Protein AF-0000000084922323 (afdb_homodimer)

InterPro domains:
  IPR012674 Calycin [G3DSA:2.40.128.20] (1-142)
  IPR012674 Calycin [SSF50814] (3-141)
  IPR015231 Protein of unknown function DUF1934 [PF09148] (6-137)

Organism: Filifactor alocis (strain ATCC 35896 / CCUG 47790 / D40 B5) (NCBI:txid546269)

Radius of gyration: 19.51 Å; Cα contacts (8 Å, |Δi|>4): 807; chains: 2; bounding box: 44×57×41 Å

Structure (mmCIF, N/CA/C/O backbone):
data_AF-0000000084922323-model_v1
#
loop_
_entity.id
_entity.type
_entity.pdbx_description
1 polymer 'DUF1934 domain-containing protein'
#
loop_
_atom_site.group_PDB
_atom_site.id
_atom_site.type_symbol
_atom_site.label_atom_id
_atom_site.label_alt_id
_atom_site.label_comp_id
_atom_site.label_asym_id
_atom_site.label_entity_id
_atom_site.label_seq_id
_atom_site.pdbx_PDB_ins_code
_atom_site.Cartn_x
_atom_site.Cartn_y
_atom_site.Cartn_z
_atom_site.occupancy
_atom_site.B_iso_or_equiv
_atom_site.auth_seq_id
_atom_site.auth_comp_id
_atom_site.auth_asym_id
_atom_site.auth_atom_id
_atom_site.pdbx_PDB_model_num
ATOM 1 N N . MET A 1 1 ? -15.406 -21.266 -5.133 1 81.31 1 MET A N 1
ATOM 2 C CA . MET A 1 1 ? -14.852 -19.969 -4.73 1 81.31 1 MET A CA 1
ATOM 3 C C . MET A 1 1 ? -15.258 -19.625 -3.299 1 81.31 1 MET A C 1
ATOM 5 O O . MET A 1 1 ? -16.406 -19.844 -2.902 1 81.31 1 MET A O 1
ATOM 9 N N . GLN A 1 2 ? -14.18 -19.391 -2.482 1 90.88 2 GLN A N 1
ATOM 10 C CA . GLN A 1 2 ? -14.469 -19.078 -1.089 1 90.88 2 GLN A CA 1
ATOM 11 C C . GLN A 1 2 ? -13.898 -17.719 -0.704 1 90.88 2 GLN A C 1
ATOM 13 O O . GLN A 1 2 ? -12.906 -17.266 -1.279 1 90.88 2 GLN A O 1
ATOM 18 N N . ASP A 1 3 ? -14.656 -17.109 0.216 1 93.81 3 ASP A N 1
ATOM 19 C CA . ASP A 1 3 ? -14.156 -15.852 0.742 1 93.81 3 ASP A CA 1
ATOM 20 C C . ASP A 1 3 ? -12.859 -16.047 1.521 1 93.81 3 ASP A C 1
ATOM 22 O O . ASP A 1 3 ? -12.727 -17.016 2.275 1 93.81 3 ASP A O 1
ATOM 26 N N . ALA A 1 4 ? -11.977 -15.234 1.26 1 96.12 4 ALA A N 1
ATOM 27 C CA . ALA A 1 4 ? -10.68 -15.359 1.926 1 96.12 4 ALA A CA 1
ATOM 28 C C . ALA A 1 4 ? -10.148 -14 2.367 1 96.12 4 ALA A C 1
ATOM 30 O O . ALA A 1 4 ? -10.43 -12.984 1.729 1 96.12 4 ALA A O 1
ATOM 31 N N . LEU A 1 5 ? -9.43 -14.023 3.51 1 97.06 5 LEU A N 1
ATOM 32 C CA . LEU A 1 5 ? -8.609 -12.883 3.908 1 97.06 5 LEU A CA 1
ATOM 33 C C . LEU A 1 5 ? -7.203 -13 3.332 1 97.06 5 LEU A C 1
ATOM 35 O O . LEU A 1 5 ? -6.523 -14.008 3.543 1 97.06 5 LEU A O 1
ATOM 39 N N . ILE A 1 6 ? -6.855 -12.016 2.57 1 97.44 6 ILE A N 1
ATOM 40 C CA . ILE A 1 6 ? -5.578 -12.031 1.869 1 97.44 6 ILE A CA 1
ATOM 41 C C . ILE A 1 6 ? -4.648 -10.977 2.457 1 97.44 6 ILE A C 1
ATOM 43 O O . ILE A 1 6 ? -5.047 -9.82 2.631 1 97.44 6 ILE A O 1
ATOM 47 N N . LYS A 1 7 ? -3.451 -11.422 2.801 1 98 7 LYS A N 1
ATOM 48 C CA . LYS A 1 7 ? -2.406 -10.539 3.307 1 98 7 LYS A CA 1
ATOM 49 C C . LYS A 1 7 ? -1.149 -10.617 2.443 1 98 7 LYS A C 1
ATOM 51 O O . LYS A 1 7 ? -0.621 -11.711 2.215 1 98 7 LYS A O 1
ATOM 56 N N . ILE A 1 8 ? -0.685 -9.414 1.946 1 97.38 8 ILE A N 1
ATOM 57 C CA . ILE A 1 8 ? 0.558 -9.328 1.186 1 97.38 8 ILE A CA 1
ATOM 58 C C . ILE A 1 8 ? 1.497 -8.32 1.835 1 97.38 8 ILE A C 1
ATOM 60 O O . ILE A 1 8 ? 1.118 -7.164 2.059 1 97.38 8 ILE A O 1
ATOM 64 N N . LYS A 1 9 ? 2.67 -8.766 2.162 1 97.88 9 LYS A N 1
ATOM 65 C CA . LYS A 1 9 ? 3.717 -7.906 2.709 1 97.88 9 LYS A CA 1
ATOM 66 C C . LYS A 1 9 ? 4.977 -7.961 1.853 1 97.88 9 LYS A C 1
ATOM 68 O O . LYS A 1 9 ? 5.551 -9.031 1.652 1 97.88 9 LYS A O 1
ATOM 73 N N . THR A 1 10 ? 5.391 -6.809 1.34 1 97 10 THR A N 1
ATOM 74 C CA . THR A 1 10 ? 6.617 -6.742 0.551 1 97 10 THR A CA 1
ATOM 75 C C . THR A 1 10 ? 7.641 -5.828 1.219 1 97 10 THR A C 1
ATOM 77 O O . THR A 1 10 ? 7.309 -4.723 1.651 1 97 10 THR A O 1
ATOM 80 N N . THR A 1 11 ? 8.797 -6.332 1.415 1 97.31 11 THR A N 1
ATOM 81 C CA . THR A 1 11 ? 9.953 -5.566 1.878 1 97.31 11 THR A CA 1
ATOM 82 C C . THR A 1 11 ? 10.969 -5.383 0.753 1 97.31 11 THR A C 1
ATOM 84 O O . THR A 1 11 ? 11.391 -6.359 0.127 1 97.31 11 THR A O 1
ATOM 87 N N . GLN A 1 12 ? 11.305 -4.137 0.453 1 95.06 12 GLN A N 1
ATOM 88 C CA . GLN A 1 12 ? 12.219 -3.842 -0.642 1 95.06 12 GLN A CA 1
ATOM 89 C C . GLN A 1 12 ? 13.453 -3.102 -0.139 1 95.06 12 GLN A C 1
ATOM 91 O O . GLN A 1 12 ? 13.344 -2.121 0.599 1 95.06 12 GLN A O 1
ATOM 96 N N . PHE A 1 13 ? 14.5 -3.6 -0.52 1 93.44 13 PHE A N 1
ATOM 97 C CA . PHE A 1 13 ? 15.781 -2.959 -0.246 1 93.44 13 PHE A CA 1
ATOM 98 C C . PHE A 1 13 ? 16.344 -2.305 -1.505 1 93.44 13 PHE A C 1
ATOM 100 O O . PHE A 1 13 ? 16.562 -2.979 -2.514 1 93.44 13 PHE A O 1
ATOM 107 N N . LEU A 1 14 ? 16.438 -0.943 -1.378 1 87.12 14 LEU A N 1
ATOM 108 C CA . LEU A 1 14 ? 17.062 -0.209 -2.465 1 87.12 14 LEU A CA 1
ATOM 109 C C . LEU A 1 14 ? 18.516 0.12 -2.121 1 87.12 14 LEU A C 1
ATOM 111 O O . LEU A 1 14 ? 18.844 0.392 -0.962 1 87.12 14 LEU A O 1
ATOM 115 N N . SER A 1 15 ? 19.391 0.084 -3.074 1 79.56 15 SER A N 1
ATOM 116 C CA . SER A 1 15 ? 20.812 0.273 -2.842 1 79.56 15 SER A CA 1
ATOM 117 C C . SER A 1 15 ? 21.109 1.657 -2.27 1 79.56 15 SER A C 1
ATOM 119 O O . SER A 1 15 ? 22.078 1.837 -1.522 1 79.56 15 SER A O 1
ATOM 121 N N . ASN A 1 16 ? 20.312 2.607 -2.51 1 78.75 16 ASN A N 1
ATOM 122 C CA . ASN A 1 16 ? 20.578 3.984 -2.115 1 78.75 16 ASN A CA 1
ATOM 123 C C . ASN A 1 16 ? 19.844 4.363 -0.839 1 78.75 16 ASN A C 1
ATOM 125 O O . ASN A 1 16 ? 19.766 5.539 -0.478 1 78.75 16 ASN A O 1
ATOM 129 N N . GLN A 1 17 ? 19.297 3.396 -0.173 1 81.94 17 GLN A N 1
ATOM 130 C CA . GLN A 1 17 ? 18.531 3.709 1.024 1 81.94 17 GLN A CA 1
ATOM 131 C C . GLN A 1 17 ? 19.062 2.945 2.234 1 81.94 17 GLN A C 1
ATOM 133 O O . GLN A 1 17 ? 19.547 1.817 2.104 1 81.94 17 GLN A O 1
ATOM 138 N N . LYS A 1 18 ? 19.047 3.643 3.396 1 83.31 18 LYS A N 1
ATOM 139 C CA . LYS A 1 18 ? 19.547 3.07 4.641 1 83.31 18 LYS A CA 1
ATOM 140 C C . LYS A 1 18 ? 18.594 2.033 5.203 1 83.31 18 LYS A C 1
ATOM 142 O O . LYS A 1 18 ? 19.016 1.009 5.742 1 83.31 18 LYS A O 1
ATOM 147 N N . GLU A 1 19 ? 17.297 2.277 5.07 1 91.19 19 GLU A N 1
ATOM 148 C CA . GLU A 1 19 ? 16.25 1.409 5.594 1 91.19 19 GLU A CA 1
ATOM 149 C C . GLU A 1 19 ? 15.375 0.871 4.465 1 91.19 19 GLU A C 1
ATOM 151 O O . GLU A 1 19 ? 15.125 1.564 3.479 1 91.19 19 GLU A O 1
ATOM 156 N N . PRO A 1 20 ? 14.922 -0.365 4.668 1 93.44 20 PRO A N 1
ATOM 157 C CA . PRO A 1 20 ? 14.031 -0.894 3.639 1 93.44 20 PRO A CA 1
ATOM 158 C C . PRO A 1 20 ? 12.656 -0.217 3.641 1 93.44 20 PRO A C 1
ATOM 160 O O . PRO A 1 20 ? 12.25 0.348 4.656 1 93.44 20 PRO A O 1
ATOM 163 N N . GLU A 1 21 ? 12.094 -0.269 2.453 1 93.94 21 GLU A N 1
ATOM 164 C CA . GLU A 1 21 ? 10.68 0.092 2.361 1 93.94 21 GLU A CA 1
ATOM 165 C C . GLU A 1 21 ? 9.781 -1.127 2.566 1 93.94 21 GLU A C 1
ATOM 167 O O . GLU A 1 21 ? 10.094 -2.221 2.088 1 93.94 21 GLU A O 1
ATOM 172 N N . VAL A 1 22 ? 8.695 -0.889 3.303 1 96.25 22 VAL A N 1
ATOM 173 C CA . VAL A 1 22 ? 7.789 -1.997 3.574 1 96.25 22 VAL A CA 1
ATOM 174 C C . VAL A 1 22 ? 6.363 -1.596 3.207 1 96.25 22 VAL A C 1
ATOM 176 O O . VAL A 1 22 ? 5.918 -0.491 3.531 1 96.25 22 VAL A O 1
ATOM 179 N N . MET A 1 23 ? 5.719 -2.451 2.449 1 95.31 23 MET A N 1
ATOM 180 C CA . MET A 1 23 ? 4.297 -2.307 2.152 1 95.31 23 MET A CA 1
ATOM 181 C C . MET A 1 23 ? 3.521 -3.543 2.596 1 95.31 23 MET A C 1
ATOM 183 O O . MET A 1 23 ? 3.906 -4.668 2.281 1 95.31 23 MET A O 1
ATOM 187 N N . GLU A 1 24 ? 2.494 -3.33 3.363 1 96.38 24 GLU A N 1
ATOM 188 C CA . GLU A 1 24 ? 1.594 -4.414 3.752 1 96.38 24 GLU A CA 1
ATOM 189 C C . GLU A 1 24 ? 0.146 -4.074 3.41 1 96.38 24 GLU A C 1
ATOM 191 O O . GLU A 1 24 ? -0.305 -2.951 3.639 1 96.38 24 GLU A O 1
ATOM 196 N N . PHE A 1 25 ? -0.482 -5.039 2.842 1 95 25 PHE A N 1
ATOM 197 C CA . PHE A 1 25 ? -1.882 -4.879 2.469 1 95 25 PHE A CA 1
ATOM 198 C C . PHE A 1 25 ? -2.695 -6.102 2.881 1 95 25 PHE A C 1
ATOM 200 O O . PHE A 1 25 ? -2.309 -7.234 2.598 1 95 25 PHE A O 1
ATOM 207 N N . VAL A 1 26 ? -3.799 -5.871 3.641 1 96.38 26 VAL A N 1
ATOM 208 C CA . VAL A 1 26 ? -4.738 -6.914 4.035 1 96.38 26 VAL A CA 1
ATOM 209 C C . VAL A 1 26 ? -6.121 -6.613 3.457 1 96.38 26 VAL A C 1
ATOM 211 O O . VAL A 1 26 ? -6.672 -5.535 3.686 1 96.38 26 VAL A O 1
ATOM 214 N N . THR A 1 27 ? -6.715 -7.551 2.779 1 95.31 27 THR A N 1
ATOM 215 C CA . THR A 1 27 ? -8 -7.32 2.129 1 95.31 27 THR A CA 1
ATOM 216 C C . THR A 1 27 ? -8.797 -8.617 2.029 1 95.31 27 THR A C 1
ATOM 218 O O . THR A 1 27 ? -8.242 -9.711 2.205 1 95.31 27 THR A O 1
ATOM 221 N N . GLN A 1 28 ? -10.07 -8.398 1.77 1 94.81 28 GLN A N 1
ATOM 222 C CA . GLN A 1 28 ? -10.898 -9.555 1.469 1 94.81 28 GLN A CA 1
ATOM 223 C C . GLN A 1 28 ? -10.883 -9.875 -0.024 1 94.81 28 GLN A C 1
ATOM 225 O O . GLN A 1 28 ? -10.844 -8.969 -0.856 1 94.81 28 GLN A O 1
ATOM 230 N N . GLY A 1 29 ? -10.891 -11.133 -0.304 1 95.44 29 GLY A N 1
ATOM 231 C CA . GLY A 1 29 ? -10.953 -11.609 -1.675 1 95.44 29 GLY A CA 1
ATOM 232 C C . GLY A 1 29 ? -11.5 -13.023 -1.787 1 95.44 29 GLY A C 1
ATOM 233 O O . GLY A 1 29 ? -12.32 -13.445 -0.968 1 95.44 29 GLY A O 1
ATOM 234 N N . LYS A 1 30 ? -11.172 -13.562 -2.906 1 96.12 30 LYS A N 1
ATOM 235 C CA . LYS A 1 30 ? -11.648 -14.914 -3.182 1 96.12 30 LYS A CA 1
ATOM 236 C C . LYS A 1 30 ? -10.484 -15.875 -3.412 1 96.12 30 LYS A C 1
ATOM 238 O O . LYS A 1 30 ? -9.445 -15.477 -3.93 1 96.12 30 LYS A O 1
ATOM 243 N N . ALA A 1 31 ? -10.758 -17.047 -2.953 1 95.44 31 ALA A N 1
ATOM 244 C CA . ALA A 1 31 ? -9.844 -18.156 -3.232 1 95.44 31 ALA A CA 1
ATOM 245 C C . ALA A 1 31 ? -10.547 -19.266 -4.004 1 95.44 31 ALA A C 1
ATOM 247 O O . ALA A 1 31 ? -11.711 -19.578 -3.729 1 95.44 31 ALA A O 1
ATOM 248 N N . VAL A 1 32 ? -9.828 -19.797 -4.984 1 93.12 32 VAL A N 1
ATOM 249 C CA . VAL A 1 32 ? -10.344 -20.922 -5.758 1 93.12 32 VAL A CA 1
ATOM 250 C C . VAL A 1 32 ? -9.258 -21.984 -5.918 1 93.12 32 VAL A C 1
ATOM 252 O O . VAL A 1 32 ? -8.125 -21.672 -6.301 1 93.12 32 VAL A O 1
ATOM 255 N N . CYS A 1 33 ? -9.633 -23.125 -5.504 1 87.88 33 CYS A N 1
ATOM 256 C CA . CYS A 1 33 ? -8.742 -24.266 -5.723 1 87.88 33 CYS A CA 1
ATOM 257 C C . CYS A 1 33 ? -9.195 -25.078 -6.922 1 87.88 33 CYS A C 1
ATOM 259 O O . CYS A 1 33 ? -10.336 -25.547 -6.973 1 87.88 33 CYS A O 1
ATOM 261 N N . LYS A 1 34 ? -8.359 -25.047 -7.844 1 83.25 34 LYS A N 1
ATOM 262 C CA . LYS A 1 34 ? -8.578 -25.922 -8.984 1 83.25 34 LYS A CA 1
ATOM 263 C C . LYS A 1 34 ? -7.605 -27.109 -8.969 1 83.25 34 LYS A C 1
ATOM 265 O O . LYS A 1 34 ? -6.723 -27.172 -8.109 1 83.25 34 LYS A O 1
ATOM 270 N N . LYS A 1 35 ? -7.859 -28.188 -9.719 1 77.06 35 LYS A N 1
ATOM 271 C CA . LYS A 1 35 ? -7.094 -29.438 -9.695 1 77.06 35 LYS A CA 1
ATOM 272 C C . LYS A 1 35 ? -5.598 -29.156 -9.609 1 77.06 35 LYS A C 1
ATOM 274 O O . LYS A 1 35 ? -4.891 -29.766 -8.812 1 77.06 35 LYS A O 1
ATOM 279 N N . ASN A 1 36 ? -5.027 -28.234 -10.344 1 83 36 ASN A N 1
ATOM 280 C CA . ASN A 1 36 ? -3.576 -28.094 -10.352 1 83 36 ASN A CA 1
ATOM 281 C C . ASN A 1 36 ? -3.16 -26.656 -10.055 1 83 36 ASN A C 1
ATOM 283 O O . ASN A 1 36 ? -2.033 -26.25 -10.352 1 83 36 ASN A O 1
ATOM 287 N N . SER A 1 37 ? -4.086 -25.922 -9.445 1 90.88 37 SER A N 1
ATOM 288 C CA . SER A 1 37 ? -3.711 -24.531 -9.203 1 90.88 37 SER A CA 1
ATOM 289 C C . SER A 1 37 ? -4.605 -23.891 -8.148 1 90.88 37 SER A C 1
ATOM 291 O O . SER A 1 37 ? -5.703 -24.375 -7.879 1 90.88 37 SER A O 1
ATOM 293 N N . VAL A 1 38 ? -4.074 -23.031 -7.453 1 93.31 38 VAL A N 1
ATOM 294 C CA . VAL A 1 38 ? -4.824 -22.203 -6.516 1 93.31 38 VAL A CA 1
ATOM 295 C C . VAL A 1 38 ? -4.77 -20.734 -6.957 1 93.31 38 VAL A C 1
ATOM 297 O O . VAL A 1 38 ? -3.715 -20.234 -7.355 1 93.31 38 VAL A O 1
ATOM 300 N N . TYR A 1 39 ? -5.941 -20.094 -6.875 1 95.25 39 TYR A N 1
ATOM 301 C CA . TYR A 1 39 ? -6.047 -18.688 -7.266 1 95.25 39 TYR A CA 1
ATOM 302 C C . TYR A 1 39 ? -6.531 -17.828 -6.098 1 95.25 39 TYR A C 1
ATOM 304 O O . TYR A 1 39 ? -7.426 -18.234 -5.352 1 95.25 39 TYR A O 1
ATOM 312 N N . LEU A 1 40 ? -5.887 -16.734 -5.973 1 97.38 40 LEU A N 1
ATOM 313 C CA . LEU A 1 40 ? -6.414 -15.648 -5.145 1 97.38 40 LEU A CA 1
ATOM 314 C C . LEU A 1 40 ? -6.812 -14.453 -6.004 1 97.38 40 LEU A C 1
ATOM 316 O O . LEU A 1 40 ? -6.074 -14.055 -6.906 1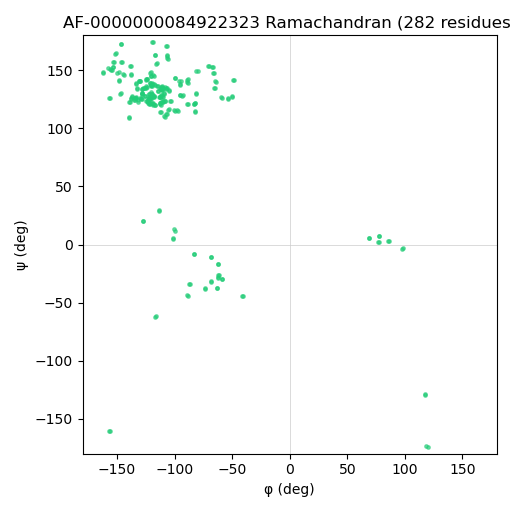 97.38 40 LEU A O 1
ATOM 320 N N . GLU A 1 41 ? -7.969 -13.945 -5.727 1 97.19 41 GLU A N 1
ATOM 321 C CA . GLU A 1 41 ? -8.469 -12.781 -6.453 1 97.19 41 GLU A CA 1
ATOM 322 C C . GLU A 1 41 ? -9.023 -11.734 -5.5 1 97.19 41 GLU A C 1
ATOM 324 O O . GLU A 1 41 ? -9.773 -12.062 -4.574 1 97.19 41 GLU A O 1
ATOM 329 N N . TYR A 1 42 ? -8.648 -10.531 -5.746 1 95.5 42 TYR A N 1
ATOM 330 C CA . TYR A 1 42 ? -9.203 -9.445 -4.945 1 95.5 42 TYR A CA 1
ATOM 331 C C . TYR A 1 42 ? -9.219 -8.141 -5.727 1 95.5 42 TYR A C 1
ATOM 333 O O . TYR A 1 42 ? -8.438 -7.961 -6.668 1 95.5 42 TYR A O 1
ATOM 341 N N . LYS A 1 43 ? -10.086 -7.27 -5.305 1 90.56 43 LYS A N 1
ATOM 342 C CA . LYS A 1 43 ? -10.164 -5.93 -5.883 1 90.56 43 LYS A CA 1
ATOM 343 C C . LYS A 1 43 ? -9.312 -4.938 -5.094 1 90.56 43 LYS A C 1
ATOM 345 O O . LYS A 1 43 ? -9.445 -4.832 -3.873 1 90.56 43 LYS A O 1
ATOM 350 N N . GLU A 1 44 ? -8.477 -4.246 -5.863 1 88.19 44 GLU A N 1
ATOM 351 C CA . GLU A 1 44 ? -7.688 -3.195 -5.227 1 88.19 44 GLU A CA 1
ATOM 352 C C . GLU A 1 44 ? -8.578 -2.043 -4.77 1 88.19 44 GLU A C 1
ATOM 354 O O . GLU A 1 44 ? -9.672 -1.845 -5.301 1 88.19 44 GLU A O 1
ATOM 359 N N . SER A 1 45 ? -8.117 -1.329 -3.717 1 81.81 45 SER A N 1
ATOM 360 C CA . SER A 1 45 ? -8.945 -0.275 -3.145 1 81.81 45 SER A CA 1
ATOM 361 C C . SER A 1 45 ? -8.266 1.084 -3.242 1 81.81 45 SER A C 1
ATOM 363 O O . SER A 1 45 ? -7.145 1.186 -3.75 1 81.81 45 SER A O 1
ATOM 365 N N . GLU A 1 46 ? -9.008 2.062 -2.865 1 75 46 GLU A N 1
ATOM 366 C CA . GLU A 1 46 ? -8.461 3.412 -2.793 1 75 46 GLU A CA 1
ATOM 367 C C . GLU A 1 46 ? -7.277 3.477 -1.83 1 75 46 GLU A C 1
ATOM 369 O O . GLU A 1 46 ? -6.336 4.242 -2.047 1 75 46 GLU A O 1
ATOM 374 N N . LEU A 1 47 ? -7.285 2.637 -0.849 1 76 47 LEU A N 1
ATOM 375 C CA . LEU A 1 47 ? -6.211 2.613 0.136 1 76 47 LEU A CA 1
ATOM 376 C C . LEU A 1 47 ? -4.883 2.252 -0.519 1 76 47 LEU A C 1
ATOM 378 O O . LEU A 1 47 ? -3.84 2.811 -0.169 1 76 47 LEU A O 1
ATOM 382 N N . SER A 1 48 ? -5.039 1.318 -1.493 1 70.94 48 SER A N 1
ATOM 383 C CA . SER A 1 48 ? -3.82 0.886 -2.172 1 70.94 48 SER A CA 1
ATOM 384 C C . SER A 1 48 ? -3.434 1.855 -3.283 1 70.94 48 SER A C 1
ATOM 386 O O . SER A 1 48 ? -2.322 1.79 -3.812 1 70.94 48 SER A O 1
ATOM 388 N N . GLY A 1 49 ? -4.316 2.836 -3.586 1 73.88 49 GLY A N 1
ATOM 389 C CA . GLY A 1 49 ? -4.09 3.75 -4.695 1 73.88 49 GLY A CA 1
ATOM 390 C C . GLY A 1 49 ? -4.367 3.125 -6.051 1 73.88 49 GLY A C 1
ATOM 391 O O . GLY A 1 49 ? -4.094 3.73 -7.086 1 73.88 49 GLY A O 1
ATOM 392 N N . LEU A 1 50 ? -4.828 1.854 -6.109 1 77.06 50 LEU A N 1
ATOM 393 C CA . LEU A 1 50 ? -5.016 1.103 -7.348 1 77.06 50 LEU A CA 1
ATOM 394 C C . LEU A 1 50 ? -6.492 0.826 -7.598 1 77.06 50 LEU A C 1
ATOM 396 O O . LEU A 1 50 ? -6.848 -0.227 -8.133 1 77.06 50 LEU A O 1
ATOM 400 N N . GLN A 1 51 ? -7.309 1.696 -7.105 1 78.25 51 GLN A N 1
ATOM 401 C CA . GLN A 1 51 ? -8.742 1.529 -7.309 1 78.25 51 GLN A CA 1
ATOM 402 C C . GLN A 1 51 ? -9.062 1.231 -8.773 1 78.25 51 GLN A C 1
ATOM 404 O O . GLN A 1 51 ? -8.469 1.823 -9.672 1 78.25 51 GLN A O 1
ATOM 409 N N . GLY A 1 52 ? -10.008 0.367 -8.969 1 82 52 GLY A N 1
ATOM 410 C CA . GLY A 1 52 ? -10.398 -0.009 -10.32 1 82 52 GLY A CA 1
ATOM 411 C C . GLY A 1 52 ? -9.555 -1.125 -10.898 1 82 52 GLY A C 1
ATOM 412 O O . GLY A 1 52 ? -9.711 -1.486 -12.07 1 82 52 GLY A O 1
ATOM 413 N N . THR A 1 53 ? -8.664 -1.643 -10.133 1 87.38 53 THR A N 1
ATOM 414 C CA . THR A 1 53 ? -7.762 -2.713 -10.555 1 87.38 53 THR A CA 1
ATOM 415 C C . THR A 1 53 ? -8.094 -4.016 -9.828 1 87.38 53 THR A C 1
ATOM 417 O O . THR A 1 53 ? -8.375 -4.008 -8.625 1 87.38 53 THR A O 1
ATOM 420 N N . THR A 1 54 ? -8.109 -5.113 -10.555 1 93.56 54 THR A N 1
ATOM 421 C CA . THR A 1 54 ? -8.242 -6.449 -9.977 1 93.56 54 THR A CA 1
ATOM 422 C C . THR A 1 54 ? -6.902 -7.176 -10 1 93.56 54 THR A C 1
ATOM 424 O O . THR A 1 54 ? -6.188 -7.148 -11 1 93.56 54 THR A O 1
ATOM 427 N N . THR A 1 55 ? -6.523 -7.781 -8.883 1 95.44 55 THR A N 1
ATOM 428 C CA . THR A 1 55 ? -5.281 -8.539 -8.789 1 95.44 55 THR A CA 1
ATOM 429 C C . THR A 1 55 ? -5.57 -10.031 -8.641 1 95.44 55 THR A C 1
ATOM 431 O O . THR A 1 55 ? -6.438 -10.43 -7.859 1 95.44 55 THR A O 1
ATOM 434 N N . ILE A 1 56 ? -4.852 -10.812 -9.445 1 96.94 56 ILE A N 1
ATOM 435 C CA . ILE A 1 56 ? -4.949 -12.266 -9.375 1 96.94 56 ILE A CA 1
ATOM 436 C C . ILE A 1 56 ? -3.574 -12.859 -9.086 1 96.94 56 ILE A C 1
ATOM 438 O O . ILE A 1 56 ? -2.588 -12.508 -9.742 1 96.94 56 ILE A O 1
ATOM 442 N N . LEU A 1 57 ? -3.551 -13.703 -8.102 1 97.75 57 LEU A N 1
ATOM 443 C CA . LEU A 1 57 ? -2.383 -14.531 -7.832 1 97.75 57 LEU A CA 1
ATOM 444 C C . LEU A 1 57 ? -2.672 -15.992 -8.148 1 97.75 57 LEU A C 1
ATOM 446 O O . LEU A 1 57 ? -3.633 -16.562 -7.629 1 97.75 57 LEU A O 1
ATOM 450 N N . LYS A 1 58 ? -1.84 -16.5 -9.016 1 96.81 58 LYS A N 1
ATOM 451 C CA . LYS A 1 58 ? -1.989 -17.891 -9.391 1 96.81 58 LYS A CA 1
ATOM 452 C C . LYS A 1 58 ? -0.806 -18.719 -8.898 1 96.81 58 LYS A C 1
ATOM 454 O O . LYS A 1 58 ? 0.346 -18.422 -9.219 1 96.81 58 LYS A O 1
ATOM 459 N N . PHE A 1 59 ? -1.102 -19.703 -8.086 1 96.38 59 PHE A N 1
ATOM 460 C CA . PHE A 1 59 ? -0.127 -20.688 -7.621 1 96.38 59 PHE A CA 1
ATOM 461 C C . PHE A 1 59 ? -0.211 -21.953 -8.453 1 96.38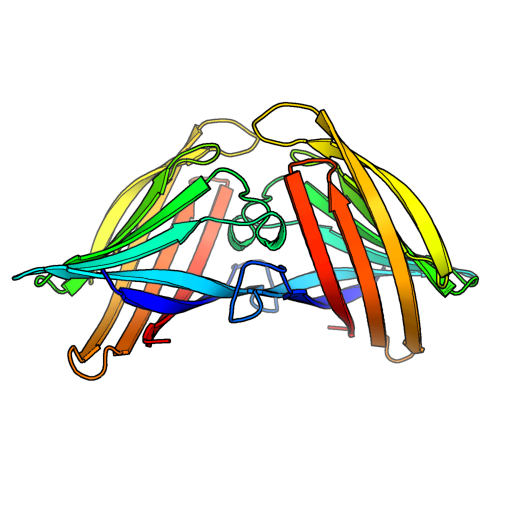 59 PHE A C 1
ATOM 463 O O . PHE A 1 59 ? -1.232 -22.656 -8.438 1 96.38 59 PHE A O 1
ATOM 470 N N . VAL A 1 60 ? 0.878 -22.219 -9.156 1 92.31 60 VAL A N 1
ATOM 471 C CA . VAL A 1 60 ? 0.839 -23.391 -10.031 1 92.31 60 VAL A CA 1
ATOM 472 C C . VAL A 1 60 ? 1.682 -24.516 -9.438 1 92.31 60 VAL A C 1
ATOM 474 O O . VAL A 1 60 ? 2.578 -24.266 -8.625 1 92.31 60 VAL A O 1
ATOM 477 N N . ASP A 1 61 ? 1.46 -25.672 -9.852 1 87.94 61 ASP A N 1
ATOM 478 C CA . ASP A 1 61 ? 2.062 -26.891 -9.305 1 87.94 61 ASP A CA 1
ATOM 479 C C . ASP A 1 61 ? 3.58 -26.875 -9.477 1 87.94 61 ASP A C 1
ATOM 481 O O . ASP A 1 61 ? 4.309 -27.453 -8.672 1 87.94 61 ASP A O 1
ATOM 485 N N . SER A 1 62 ? 4.051 -26.203 -10.492 1 86.56 62 SER A N 1
ATOM 486 C CA . SER A 1 62 ? 5.484 -26.156 -10.766 1 86.56 62 SER A CA 1
ATOM 487 C C . SER A 1 62 ? 6.223 -25.375 -9.688 1 86.56 62 SER A C 1
ATOM 489 O O . SER A 1 62 ? 7.453 -25.406 -9.609 1 86.56 62 SER A O 1
ATOM 491 N N . GLY A 1 63 ? 5.414 -24.719 -8.859 1 90.44 63 GLY A N 1
ATOM 492 C CA . GLY A 1 63 ? 6.027 -23.891 -7.828 1 90.44 63 GLY A CA 1
ATOM 493 C C . GLY A 1 63 ? 6.102 -22.422 -8.203 1 90.44 63 GLY A C 1
ATOM 494 O O . GLY A 1 63 ? 6.492 -21.578 -7.391 1 90.44 63 GLY A O 1
ATOM 495 N N . GLU A 1 64 ? 5.688 -22.141 -9.398 1 95.44 64 GLU A N 1
ATOM 496 C CA . GLU A 1 64 ? 5.676 -20.766 -9.867 1 95.44 64 GLU A CA 1
ATOM 497 C C . GLU A 1 64 ? 4.461 -20 -9.336 1 95.44 64 GLU A C 1
ATOM 499 O O . GLU A 1 64 ? 3.428 -20.609 -9.047 1 95.44 64 GLU A O 1
ATOM 504 N N . ILE A 1 65 ? 4.672 -18.719 -9.156 1 97.88 65 ILE A N 1
ATOM 505 C CA . ILE A 1 65 ? 3.562 -17.844 -8.828 1 97.88 65 ILE A CA 1
ATOM 506 C C . ILE A 1 65 ? 3.43 -16.766 -9.898 1 97.88 65 ILE A C 1
ATOM 508 O O . ILE A 1 65 ? 4.422 -16.141 -10.281 1 97.88 65 ILE A O 1
ATOM 512 N N . LYS A 1 66 ? 2.246 -16.609 -10.359 1 97.38 66 LYS A N 1
ATOM 513 C CA . LYS A 1 66 ? 1.938 -15.539 -11.297 1 97.38 66 LYS A CA 1
ATOM 514 C C . LYS A 1 66 ? 1.042 -14.484 -10.656 1 97.38 66 LYS A C 1
ATOM 516 O O . LYS A 1 66 ? 0.039 -14.82 -10.023 1 97.38 66 LYS A O 1
ATOM 521 N N . LEU A 1 67 ? 1.479 -13.289 -10.742 1 96.81 67 LEU A N 1
ATOM 522 C CA . LEU A 1 67 ? 0.691 -12.148 -10.289 1 96.81 67 LEU A CA 1
ATOM 523 C C . LEU A 1 67 ? 0.25 -11.289 -11.469 1 96.81 67 LEU A C 1
ATOM 525 O O . LEU A 1 67 ? 1.086 -10.789 -12.227 1 96.81 67 LEU A O 1
ATOM 529 N N . LYS A 1 68 ? -1.044 -11.133 -11.562 1 94.75 68 LYS A N 1
ATOM 530 C CA . LYS A 1 68 ? -1.598 -10.359 -12.672 1 94.75 68 LYS A CA 1
ATOM 531 C C . LYS A 1 68 ? -2.561 -9.289 -12.164 1 94.75 68 LYS A C 1
ATOM 533 O O . LYS A 1 68 ? -3.418 -9.562 -11.328 1 94.75 68 LYS A O 1
ATOM 538 N N . ARG A 1 69 ? -2.361 -8.117 -12.617 1 90.69 69 ARG A N 1
ATOM 539 C CA . ARG A 1 69 ? -3.287 -7.012 -12.383 1 90.69 69 ARG A CA 1
ATOM 540 C C . ARG A 1 69 ? -3.98 -6.594 -13.672 1 90.69 69 ARG A C 1
ATOM 542 O O . ARG A 1 69 ? -3.348 -6.531 -14.727 1 90.69 69 ARG A O 1
ATOM 549 N N . PHE A 1 70 ? -5.266 -6.387 -13.555 1 90.44 70 PHE A N 1
ATOM 550 C CA . PHE A 1 70 ? -5.996 -5.906 -14.727 1 90.44 70 PHE A CA 1
ATOM 551 C C . PHE A 1 70 ? -7 -4.832 -14.328 1 90.44 70 PHE A C 1
ATOM 553 O O . PHE A 1 70 ? -7.484 -4.812 -13.195 1 90.44 70 PHE A O 1
ATOM 560 N N . GLY A 1 71 ? -7.355 -3.895 -15.281 1 88.12 71 GLY A N 1
ATOM 561 C CA . GLY A 1 71 ? -8.18 -2.719 -15.047 1 88.12 71 GLY A CA 1
ATOM 562 C C . GLY A 1 71 ? -7.445 -1.416 -15.305 1 88.12 71 GLY A C 1
ATOM 563 O O . GLY A 1 71 ? -6.848 -1.233 -16.375 1 88.12 71 GLY A O 1
ATOM 564 N N . ASN A 1 72 ? -7.496 -0.464 -14.305 1 79.12 72 ASN A N 1
ATOM 565 C CA . ASN A 1 72 ? -6.855 0.836 -14.469 1 79.12 72 ASN A CA 1
ATOM 566 C C . ASN A 1 72 ? -5.332 0.71 -14.492 1 79.12 72 ASN A C 1
ATOM 568 O O . ASN A 1 72 ? -4.652 1.507 -15.141 1 79.12 72 ASN A O 1
ATOM 572 N N . GLN A 1 73 ? -4.859 -0.264 -13.742 1 80.56 73 GLN A N 1
ATOM 573 C CA . GLN A 1 73 ? -3.441 -0.609 -13.75 1 80.56 73 GLN A CA 1
ATOM 574 C C . GLN A 1 73 ? -3.232 -2.061 -14.172 1 80.56 73 GLN A C 1
ATOM 576 O O . GLN A 1 73 ? -3.82 -2.975 -13.594 1 80.56 73 GLN A O 1
ATOM 581 N N . THR A 1 74 ? -2.416 -2.182 -15.18 1 84.12 74 THR A N 1
ATOM 582 C CA . THR A 1 74 ? -2.156 -3.531 -15.672 1 84.12 74 THR A CA 1
ATOM 583 C C . THR A 1 74 ? -0.697 -3.916 -15.453 1 84.12 74 THR A C 1
ATOM 585 O O . THR A 1 74 ? 0.202 -3.09 -15.625 1 84.12 74 THR A O 1
ATOM 588 N N . SER A 1 75 ? -0.498 -5.07 -14.93 1 86.75 75 SER A N 1
ATOM 589 C CA . SER A 1 75 ? 0.848 -5.609 -14.773 1 86.75 75 SER A CA 1
ATOM 590 C C . SER A 1 75 ? 0.828 -7.133 -14.727 1 86.75 75 SER A C 1
ATOM 592 O O . SER A 1 75 ? -0.187 -7.738 -14.367 1 86.75 75 SER A O 1
ATOM 594 N N . ASP A 1 76 ? 1.949 -7.727 -15.211 1 92.75 76 ASP A N 1
ATOM 595 C CA . ASP A 1 76 ? 2.15 -9.172 -15.195 1 92.75 76 ASP A CA 1
ATOM 596 C C . ASP A 1 76 ? 3.523 -9.531 -14.633 1 92.75 76 ASP A C 1
ATOM 598 O O . ASP A 1 76 ? 4.547 -9.062 -15.133 1 92.75 76 ASP A O 1
ATOM 602 N N . MET A 1 77 ? 3.471 -10.352 -13.609 1 95.56 77 MET A N 1
ATOM 603 C CA . MET A 1 77 ? 4.727 -10.805 -13.008 1 95.56 77 MET A CA 1
ATOM 604 C C . MET A 1 77 ? 4.73 -12.312 -12.828 1 95.56 77 MET A C 1
ATOM 606 O O . MET A 1 77 ? 3.709 -12.906 -12.477 1 95.56 77 MET A O 1
ATOM 610 N N . VAL A 1 78 ? 5.895 -12.891 -13.086 1 97.62 78 VAL A N 1
ATOM 611 C CA . VAL A 1 78 ? 6.07 -14.32 -12.883 1 97.62 78 VAL A CA 1
ATOM 612 C C . VAL A 1 78 ? 7.27 -14.57 -11.969 1 97.62 78 VAL A C 1
ATOM 614 O O . VAL A 1 78 ? 8.359 -14.039 -12.211 1 97.62 78 VAL A O 1
ATOM 617 N N . PHE A 1 79 ? 7.031 -15.328 -10.953 1 98.38 79 PHE A N 1
ATOM 618 C CA . PHE A 1 79 ? 8.078 -15.711 -10.016 1 98.38 79 PHE A CA 1
ATOM 619 C C . PHE A 1 79 ? 8.375 -17.203 -10.109 1 98.38 79 PHE A C 1
ATOM 621 O O . PHE A 1 79 ? 7.512 -18.031 -9.812 1 98.38 79 PHE A O 1
ATOM 628 N N . ALA A 1 80 ? 9.5 -17.562 -10.531 1 97.81 80 ALA A N 1
ATOM 629 C CA . ALA A 1 80 ? 10 -18.922 -10.633 1 97.81 80 ALA A CA 1
ATOM 630 C C . ALA A 1 80 ? 11.453 -19.016 -10.18 1 97.81 80 ALA A C 1
ATOM 632 O O . ALA A 1 80 ? 12.312 -18.281 -10.672 1 97.81 80 ALA A O 1
ATOM 633 N N . LYS A 1 81 ? 11.711 -19.906 -9.234 1 97.75 81 LYS A N 1
ATOM 634 C CA . LYS A 1 81 ? 13.039 -20 -8.625 1 97.75 81 LYS A CA 1
ATOM 635 C C . LYS A 1 81 ? 14.117 -20.156 -9.695 1 97.75 81 LYS A C 1
ATOM 637 O O . LYS A 1 81 ? 14.055 -21.062 -10.523 1 97.75 81 LYS A O 1
ATOM 642 N N . GLY A 1 82 ? 15.062 -19.266 -9.625 1 97.56 82 GLY A N 1
ATOM 643 C CA . GLY A 1 82 ? 16.219 -19.328 -10.492 1 97.56 82 GLY A CA 1
ATOM 644 C C . GLY A 1 82 ? 15.945 -18.844 -11.898 1 97.56 82 GLY A C 1
ATOM 645 O O . GLY A 1 82 ? 16.812 -18.922 -12.773 1 97.56 82 GLY A O 1
ATOM 646 N N . LYS A 1 83 ? 14.797 -18.297 -12.148 1 97.38 83 LYS A N 1
ATOM 647 C CA . LYS A 1 83 ? 14.43 -17.875 -13.5 1 97.38 83 LYS A CA 1
ATOM 648 C C . LYS A 1 83 ? 14.25 -16.359 -13.562 1 97.38 83 LYS A C 1
ATOM 650 O O . LYS A 1 83 ? 13.977 -15.711 -12.555 1 97.38 83 LYS A O 1
ATOM 655 N N . ARG A 1 84 ? 14.43 -15.906 -14.789 1 97.31 84 ARG A N 1
ATOM 656 C CA . ARG A 1 84 ? 14.219 -14.492 -15.102 1 97.31 84 ARG A CA 1
ATOM 657 C C . ARG A 1 84 ? 12.945 -14.289 -15.906 1 97.31 84 ARG A C 1
ATOM 659 O O . ARG A 1 84 ? 12.641 -15.078 -16.812 1 97.31 84 ARG A O 1
ATOM 666 N N . PHE A 1 85 ? 12.219 -13.305 -15.469 1 97.12 85 PHE A N 1
ATOM 667 C CA . PHE A 1 85 ? 11.016 -12.906 -16.188 1 97.12 85 PHE A CA 1
ATOM 668 C C . PHE A 1 85 ? 11.086 -11.438 -16.594 1 97.12 85 PHE A C 1
ATOM 670 O O . PHE A 1 85 ? 11.391 -10.57 -15.781 1 97.12 85 PHE A O 1
ATOM 677 N N . LYS A 1 86 ? 10.883 -11.266 -17.906 1 95.38 86 LYS A N 1
ATOM 678 C CA . LYS A 1 86 ? 10.906 -9.906 -18.438 1 95.38 86 LYS A CA 1
ATOM 679 C C . LYS A 1 86 ? 9.5 -9.438 -18.797 1 95.38 86 LYS A C 1
ATOM 681 O O . LYS A 1 86 ? 8.711 -10.195 -19.375 1 95.38 86 LYS A O 1
ATOM 686 N N . THR A 1 87 ? 9.188 -8.211 -18.391 1 93.12 87 THR A N 1
ATOM 687 C CA . THR A 1 87 ? 7.883 -7.621 -18.672 1 93.12 87 THR A CA 1
ATOM 688 C C . THR A 1 87 ? 8 -6.113 -18.875 1 93.12 87 THR A C 1
ATOM 690 O O . THR A 1 87 ? 9.102 -5.566 -18.875 1 93.12 87 THR A O 1
ATOM 693 N N . LYS A 1 88 ? 6.859 -5.598 -19.281 1 88.88 88 LYS A N 1
ATOM 694 C CA . LYS A 1 88 ? 6.801 -4.148 -19.453 1 88.88 88 LYS A CA 1
ATOM 695 C C . LYS A 1 88 ? 6.223 -3.469 -18.203 1 88.88 88 LYS A C 1
ATOM 697 O O . LYS A 1 88 ? 5.336 -4.016 -17.547 1 88.88 88 LYS A O 1
ATOM 702 N N . TYR A 1 89 ? 6.867 -2.281 -17.891 1 83 89 TYR A N 1
ATOM 703 C CA . TYR A 1 89 ? 6.484 -1.52 -16.703 1 83 89 TYR A CA 1
ATOM 704 C C . TYR A 1 89 ? 6.227 -0.059 -17.062 1 83 89 TYR A C 1
ATOM 706 O O . TYR A 1 89 ? 7.074 0.598 -17.672 1 83 89 TYR A O 1
ATOM 714 N N . ARG A 1 90 ? 5.078 0.395 -16.703 1 77.25 90 ARG A N 1
ATOM 715 C CA . ARG A 1 90 ? 4.742 1.778 -17.016 1 77.25 90 ARG A CA 1
ATOM 716 C C . ARG A 1 90 ? 5.324 2.734 -15.984 1 77.25 90 ARG A C 1
ATOM 718 O O . ARG A 1 90 ? 5.051 2.605 -14.789 1 77.25 90 ARG A O 1
ATOM 725 N N . THR A 1 91 ? 6.195 3.533 -16.344 1 75.69 91 THR A N 1
ATOM 726 C CA . THR A 1 91 ? 6.766 4.57 -15.484 1 75.69 91 THR A CA 1
ATOM 727 C C . THR A 1 91 ? 6.258 5.949 -15.898 1 75.69 91 THR A C 1
ATOM 729 O O . THR A 1 91 ? 5.508 6.078 -16.875 1 75.69 91 THR A O 1
ATOM 732 N N . GLU A 1 92 ? 6.523 6.988 -15.125 1 70.81 92 GLU A N 1
ATOM 733 C CA . GLU A 1 92 ? 6.18 8.367 -15.469 1 70.81 92 GLU A CA 1
ATOM 734 C C . GLU A 1 92 ? 6.906 8.812 -16.734 1 70.81 92 GLU A C 1
ATOM 736 O O . GLU A 1 92 ? 6.516 9.805 -17.359 1 70.81 92 GLU A O 1
ATOM 741 N N . TYR A 1 93 ? 7.895 8.125 -17.094 1 77.62 93 TYR A N 1
ATOM 742 C CA . TYR A 1 93 ? 8.703 8.484 -18.25 1 77.62 93 TYR A CA 1
ATOM 743 C C . TYR A 1 93 ? 8.336 7.625 -19.453 1 77.62 93 TYR A C 1
ATOM 745 O O . TYR A 1 93 ? 8.938 7.762 -20.531 1 77.62 93 TYR A O 1
ATOM 753 N N . GLY A 1 94 ? 7.336 6.805 -19.375 1 81.25 94 GLY A N 1
ATOM 754 C CA . GLY A 1 94 ? 6.945 5.887 -20.438 1 81.25 94 GLY A CA 1
ATOM 755 C C . GLY A 1 94 ? 7.023 4.43 -20.031 1 81.25 94 GLY A C 1
ATOM 756 O O . GLY A 1 94 ? 7.188 4.121 -18.844 1 81.25 94 GLY A O 1
ATOM 757 N N . THR A 1 95 ? 6.812 3.564 -21 1 84.69 95 THR A N 1
ATOM 758 C CA . THR A 1 95 ? 6.871 2.127 -20.766 1 84.69 95 THR A CA 1
ATOM 759 C C . THR A 1 95 ? 8.312 1.63 -20.812 1 84.69 95 THR A C 1
ATOM 761 O O . THR A 1 95 ? 9.031 1.904 -21.781 1 84.69 95 THR A O 1
ATOM 764 N N . MET A 1 96 ? 8.742 1.024 -19.734 1 87.5 96 MET A N 1
ATOM 765 C CA . MET A 1 96 ? 10.109 0.519 -19.625 1 87.5 96 MET A CA 1
ATOM 766 C C . MET A 1 96 ? 10.117 -0.997 -19.453 1 87.5 96 MET A C 1
ATOM 768 O O . MET A 1 96 ? 9.086 -1.596 -19.125 1 87.5 96 MET A O 1
ATOM 772 N N . SER A 1 97 ? 11.344 -1.524 -19.719 1 91.31 97 SER A N 1
ATOM 773 C CA . SER A 1 97 ? 11.523 -2.951 -19.469 1 91.31 97 SER A CA 1
ATOM 774 C C . SER A 1 97 ? 11.805 -3.225 -18 1 91.31 97 SER A C 1
ATOM 776 O O . SER A 1 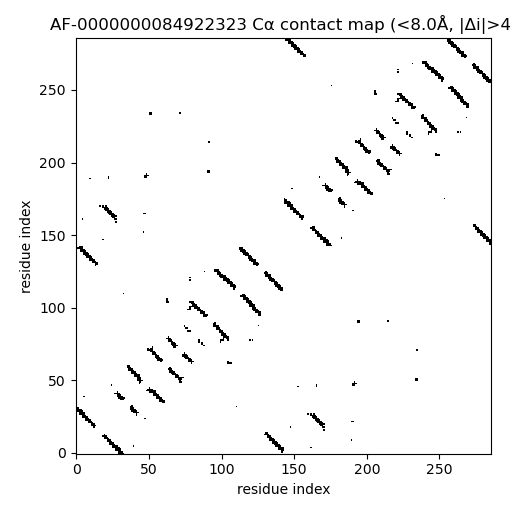97 ? 12.625 -2.541 -17.375 1 91.31 97 SER A O 1
ATOM 778 N N . MET A 1 98 ? 11.086 -4.129 -17.438 1 92.5 98 MET A N 1
ATOM 779 C CA . MET A 1 98 ? 11.305 -4.574 -16.062 1 92.5 98 MET A CA 1
ATOM 780 C C . MET A 1 98 ? 11.688 -6.051 -16.031 1 92.5 98 MET A C 1
ATOM 782 O O . MET A 1 98 ? 11.117 -6.863 -16.766 1 92.5 98 MET A O 1
ATOM 786 N N . GLU A 1 99 ? 12.664 -6.34 -15.203 1 95.75 99 GLU A N 1
ATOM 787 C CA . GLU A 1 99 ? 13.109 -7.719 -15.055 1 95.75 99 GLU A CA 1
ATOM 788 C C . GLU A 1 99 ? 12.969 -8.188 -13.609 1 95.75 99 GLU A C 1
ATOM 790 O O . GLU A 1 99 ? 13.273 -7.445 -12.672 1 95.75 99 GLU A O 1
ATOM 795 N N . ILE A 1 100 ? 12.516 -9.445 -13.508 1 96.81 100 ILE A N 1
ATOM 796 C CA . ILE A 1 100 ? 12.398 -10.094 -12.203 1 96.81 100 ILE A CA 1
ATOM 797 C C . ILE A 1 100 ? 13.289 -11.336 -12.164 1 96.81 100 ILE A C 1
ATOM 799 O O . ILE A 1 100 ? 13.188 -12.211 -13.031 1 96.81 100 ILE A O 1
ATOM 803 N N . LEU A 1 101 ? 14.203 -11.359 -11.258 1 98.12 101 LEU A N 1
ATOM 804 C CA . LEU A 1 101 ? 14.977 -12.57 -10.984 1 98.12 101 LEU A CA 1
ATOM 805 C C . LEU A 1 101 ? 14.586 -13.164 -9.633 1 98.12 101 LEU A C 1
ATOM 807 O O . LEU A 1 101 ? 14.906 -12.602 -8.586 1 98.12 101 LEU A O 1
ATOM 811 N N . THR A 1 102 ? 13.914 -14.328 -9.688 1 98.5 102 THR A N 1
ATOM 812 C CA . THR A 1 102 ? 13.484 -14.984 -8.461 1 98.5 102 THR A CA 1
ATOM 813 C C . THR A 1 102 ? 14.609 -15.82 -7.867 1 98.5 102 THR A C 1
ATOM 815 O O . THR A 1 102 ? 15.094 -16.766 -8.508 1 98.5 102 THR A O 1
ATOM 818 N N . LYS A 1 103 ? 14.945 -15.469 -6.668 1 98.56 103 LYS A N 1
ATOM 819 C CA . LYS A 1 103 ? 16.047 -16.172 -6.004 1 98.56 103 LYS A CA 1
ATOM 820 C C . LYS A 1 103 ? 15.523 -17.391 -5.242 1 98.56 103 LYS A C 1
ATOM 822 O O . LYS A 1 103 ? 16.172 -18.453 -5.246 1 98.56 103 LYS A O 1
ATOM 827 N N . ASP A 1 104 ? 14.477 -17.234 -4.578 1 98.5 104 ASP A N 1
ATOM 828 C CA . ASP A 1 104 ? 13.875 -18.297 -3.797 1 98.5 104 ASP A CA 1
ATOM 829 C C . ASP A 1 104 ? 12.359 -18.141 -3.715 1 98.5 104 ASP A C 1
ATOM 831 O O . ASP A 1 104 ? 11.844 -17.031 -3.746 1 98.5 104 ASP A O 1
ATOM 835 N N . ILE A 1 105 ? 11.727 -19.297 -3.646 1 98.19 105 ILE A N 1
ATOM 836 C CA . ILE A 1 105 ? 10.273 -19.312 -3.533 1 98.19 105 ILE A CA 1
ATOM 837 C C . ILE A 1 105 ? 9.844 -20.5 -2.686 1 98.19 105 ILE A C 1
ATOM 839 O O . ILE A 1 105 ? 10.344 -21.625 -2.865 1 98.19 105 ILE A O 1
ATOM 843 N N . SER A 1 106 ? 9.016 -20.266 -1.714 1 97.44 106 SER A N 1
ATOM 844 C CA . SER A 1 106 ? 8.391 -21.297 -0.904 1 97.44 106 SER A CA 1
ATOM 845 C C . SER A 1 106 ? 6.879 -21.125 -0.847 1 97.44 106 SER A C 1
ATOM 847 O O . SER A 1 106 ? 6.391 -20 -0.649 1 97.44 106 SER A O 1
ATOM 849 N N . VAL A 1 107 ? 6.172 -22.234 -1.039 1 95.94 107 VAL A N 1
ATOM 850 C CA . VAL A 1 107 ? 4.711 -22.203 -1.047 1 95.94 107 VAL A CA 1
ATOM 851 C C . VAL A 1 107 ? 4.16 -23.344 -0.197 1 95.94 107 VAL A C 1
ATOM 853 O O . VAL A 1 107 ? 4.543 -24.5 -0.375 1 95.94 107 VAL A O 1
ATOM 856 N N . ASP A 1 108 ? 3.352 -23 0.69 1 95.06 108 ASP A N 1
ATOM 857 C CA . ASP A 1 108 ? 2.594 -23.969 1.485 1 95.06 108 ASP A CA 1
ATOM 858 C C . ASP A 1 108 ? 1.091 -23.719 1.354 1 95.06 108 ASP A C 1
ATOM 860 O O . ASP A 1 108 ? 0.599 -22.641 1.693 1 95.06 108 ASP A O 1
ATOM 864 N N . ILE A 1 109 ? 0.381 -24.75 0.918 1 92.69 109 ILE A N 1
ATOM 865 C CA . ILE A 1 109 ? -1.06 -24.609 0.726 1 92.69 109 ILE A CA 1
ATOM 866 C C . ILE A 1 109 ? -1.782 -25.75 1.436 1 92.69 109 ILE A C 1
ATOM 868 O O . ILE A 1 109 ? -1.427 -26.922 1.265 1 92.69 109 ILE A O 1
ATOM 872 N N . LEU A 1 110 ? -2.695 -25.359 2.283 1 90.56 110 LEU A N 1
ATOM 873 C CA . LEU A 1 110 ? -3.65 -26.297 2.855 1 90.56 110 LEU A CA 1
ATOM 874 C C . LEU A 1 110 ? -5.051 -26.062 2.303 1 90.56 110 LEU A C 1
ATOM 876 O O . LEU A 1 110 ? -5.531 -24.922 2.293 1 90.56 110 LEU A O 1
ATOM 880 N N . GLU A 1 111 ? -5.676 -27.062 1.854 1 84.31 111 GLU A N 1
ATOM 881 C CA . GLU A 1 111 ? -6.988 -26.906 1.237 1 84.31 111 GLU A CA 1
ATOM 882 C C . GLU A 1 111 ? -8.102 -26.938 2.283 1 84.31 111 GLU A C 1
ATOM 884 O O . GLU A 1 111 ? -9.117 -26.25 2.139 1 84.31 111 GLU A O 1
ATOM 889 N N . ASN A 1 112 ? -7.941 -27.703 3.328 1 85.81 112 ASN A N 1
ATOM 890 C CA . ASN A 1 112 ? -8.969 -27.859 4.348 1 85.81 112 ASN A CA 1
ATOM 891 C C . ASN A 1 112 ? -8.367 -27.891 5.75 1 85.81 112 ASN A C 1
ATOM 893 O O . ASN A 1 112 ? -7.742 -28.891 6.129 1 85.81 112 ASN A O 1
ATOM 897 N N . PRO A 1 113 ? -8.633 -26.781 6.496 1 88.56 113 PRO A N 1
ATOM 898 C CA . PRO A 1 113 ? -9.18 -25.469 6.098 1 88.56 113 PRO A CA 1
ATOM 899 C C . PRO A 1 113 ? -8.242 -24.703 5.172 1 88.56 113 PRO A C 1
ATOM 901 O O . PRO A 1 113 ? -7.02 -24.859 5.246 1 88.56 113 PRO A O 1
ATOM 904 N N . PHE A 1 114 ? -8.734 -23.969 4.312 1 91.56 114 PHE A N 1
ATOM 905 C CA . PHE A 1 114 ? -7.934 -23.25 3.32 1 91.56 114 PHE A CA 1
ATOM 906 C C . PHE A 1 114 ? -6.938 -22.312 3.996 1 91.56 114 PHE A C 1
ATOM 908 O O . PHE A 1 114 ? -7.32 -21.5 4.836 1 91.56 114 PHE A O 1
ATOM 915 N N . ASP A 1 115 ? -5.742 -22.469 3.648 1 94.75 115 ASP A N 1
ATOM 916 C CA . ASP A 1 115 ? -4.641 -21.656 4.148 1 94.75 115 ASP A CA 1
ATOM 917 C C . ASP A 1 115 ? -3.467 -21.656 3.17 1 94.75 115 ASP A C 1
ATOM 919 O O . ASP A 1 115 ? -3.041 -22.703 2.705 1 94.75 115 ASP A O 1
ATOM 923 N N . VAL A 1 116 ? -3.082 -20.5 2.84 1 95.56 116 VAL A N 1
ATOM 924 C CA . VAL A 1 116 ? -1.953 -20.344 1.927 1 95.56 116 VAL A CA 1
ATOM 925 C C . VAL A 1 116 ? -0.886 -19.469 2.561 1 95.56 116 VAL A C 1
ATOM 927 O O . VAL A 1 116 ? -1.201 -18.422 3.154 1 95.56 116 VAL A O 1
ATOM 930 N N . ARG A 1 117 ? 0.399 -19.875 2.436 1 97.06 117 ARG A N 1
ATOM 931 C CA . ARG A 1 117 ? 1.552 -19.047 2.754 1 97.06 117 ARG A CA 1
ATOM 932 C C . ARG A 1 117 ? 2.639 -19.188 1.692 1 97.06 117 ARG A C 1
ATOM 934 O O . ARG A 1 117 ? 3.033 -20.297 1.343 1 97.06 117 ARG A O 1
ATOM 941 N N . ALA A 1 118 ? 3.055 -18.094 1.194 1 98 118 ALA A N 1
ATOM 942 C CA . ALA A 1 118 ? 4.148 -18.094 0.228 1 98 118 ALA A CA 1
ATOM 943 C C . ALA A 1 118 ? 5.176 -17.016 0.57 1 98 118 ALA A C 1
ATOM 945 O O . ALA A 1 118 ? 4.812 -15.914 0.988 1 98 118 ALA A O 1
ATOM 946 N N . VAL A 1 119 ? 6.426 -17.328 0.45 1 98.5 119 VAL A N 1
ATOM 947 C CA . VAL A 1 119 ? 7.531 -16.375 0.6 1 98.5 119 VAL A CA 1
ATOM 948 C C . VAL A 1 119 ? 8.352 -16.344 -0.685 1 98.5 119 VAL A C 1
ATOM 950 O O . VAL A 1 119 ? 8.828 -17.375 -1.159 1 98.5 119 VAL A O 1
ATOM 953 N N . ILE A 1 120 ? 8.469 -15.195 -1.279 1 98.56 120 ILE A N 1
ATOM 954 C CA . ILE A 1 120 ? 9.211 -15.008 -2.523 1 98.56 120 ILE A CA 1
ATOM 955 C C . ILE A 1 120 ? 10.352 -14.023 -2.301 1 98.56 120 ILE A C 1
ATOM 957 O O . ILE A 1 120 ? 10.133 -12.906 -1.819 1 98.56 120 ILE A O 1
ATOM 961 N N . GLN A 1 121 ? 11.539 -14.43 -2.545 1 98.62 121 GLN A N 1
ATOM 962 C CA . GLN A 1 121 ? 12.703 -13.555 -2.607 1 98.62 121 GLN A CA 1
ATOM 963 C C . GLN A 1 121 ? 13.133 -13.305 -4.051 1 98.62 121 GLN A C 1
ATOM 965 O O . GLN A 1 121 ? 13.398 -14.25 -4.797 1 98.62 121 GLN A O 1
ATOM 970 N N . TYR A 1 122 ? 13.195 -12.039 -4.469 1 98.19 122 TYR A N 1
ATOM 971 C CA . TYR A 1 122 ? 13.477 -11.758 -5.875 1 98.19 122 TYR A CA 1
ATOM 972 C C . TYR A 1 122 ? 14.133 -10.391 -6.035 1 98.19 122 TYR A C 1
ATOM 974 O O . TYR A 1 122 ? 13.922 -9.492 -5.211 1 98.19 122 TYR A O 1
ATOM 982 N N . ASP A 1 123 ? 14.891 -10.297 -7.094 1 96.81 123 ASP A N 1
ATOM 983 C CA . ASP A 1 123 ? 15.414 -9.008 -7.543 1 96.81 123 ASP A CA 1
ATOM 984 C C . ASP A 1 123 ? 14.516 -8.406 -8.625 1 96.81 123 ASP A C 1
ATOM 986 O O . ASP A 1 123 ? 14.008 -9.117 -9.484 1 96.81 123 ASP A O 1
ATOM 990 N N . ILE A 1 124 ? 14.328 -7.121 -8.469 1 93.62 124 ILE A N 1
ATOM 991 C CA . ILE A 1 124 ? 13.602 -6.395 -9.508 1 93.62 124 ILE A CA 1
ATOM 992 C C . ILE A 1 124 ? 14.492 -5.301 -10.086 1 93.62 124 ILE A C 1
ATOM 994 O O . ILE A 1 124 ? 15.25 -4.656 -9.359 1 93.62 124 ILE A O 1
ATOM 998 N N . SER A 1 125 ? 14.43 -5.211 -11.438 1 92.38 125 SER A N 1
ATOM 999 C CA . SER A 1 125 ? 15.25 -4.207 -12.102 1 92.38 125 SER A CA 1
ATOM 1000 C C . SER A 1 125 ? 14.484 -3.531 -13.234 1 92.38 125 SER A C 1
ATOM 1002 O O . SER A 1 125 ? 13.844 -4.203 -14.047 1 92.38 125 SER A O 1
ATOM 1004 N N . VAL A 1 126 ? 14.375 -2.225 -13.164 1 86 126 VAL A N 1
ATOM 1005 C CA . VAL A 1 126 ? 13.969 -1.393 -14.297 1 86 126 VAL A CA 1
ATOM 1006 C C . VAL A 1 126 ? 15.18 -0.627 -14.828 1 86 126 VAL A C 1
ATOM 1008 O O . VAL A 1 126 ? 15.734 0.228 -14.141 1 86 126 VAL A O 1
ATOM 1011 N N . LYS A 1 127 ? 15.57 -0.985 -16.016 1 80.81 127 LYS A N 1
ATOM 1012 C CA . LYS A 1 127 ? 16.828 -0.5 -16.578 1 80.81 127 LYS A CA 1
ATOM 1013 C C . LYS A 1 127 ? 16.938 1.017 -16.453 1 80.81 127 LYS A C 1
ATOM 1015 O O . LYS A 1 127 ? 16.016 1.744 -16.844 1 80.81 127 LYS A O 1
ATOM 1020 N N . ASP A 1 128 ? 18.016 1.466 -15.891 1 77.94 128 ASP A N 1
ATOM 1021 C CA . ASP A 1 128 ? 18.438 2.857 -15.75 1 77.94 128 ASP A CA 1
ATOM 1022 C C . ASP A 1 128 ? 17.531 3.609 -14.781 1 77.94 128 ASP A C 1
ATOM 1024 O O . ASP A 1 128 ? 17.625 4.832 -14.656 1 77.94 128 ASP A O 1
ATOM 1028 N N . PHE A 1 129 ? 16.609 2.84 -14.164 1 78.88 129 PHE A N 1
ATOM 1029 C CA . PHE A 1 129 ? 15.688 3.535 -13.281 1 78.88 129 PHE A CA 1
ATOM 1030 C C . PHE A 1 129 ? 15.859 3.07 -11.844 1 78.88 129 PHE A C 1
ATOM 1032 O O . PHE A 1 129 ? 16.219 3.859 -10.969 1 78.88 129 PHE A O 1
ATOM 1039 N N . PHE A 1 130 ? 15.648 1.886 -11.57 1 80.38 130 PHE A N 1
ATOM 1040 C CA . PHE A 1 130 ? 15.883 1.432 -10.203 1 80.38 130 PHE A CA 1
ATOM 1041 C C . PHE A 1 130 ? 16.109 -0.075 -10.164 1 80.38 130 PHE A C 1
ATOM 1043 O O . PHE A 1 130 ? 15.734 -0.788 -11.094 1 80.38 130 PHE A O 1
ATOM 1050 N N . GLU A 1 131 ? 16.906 -0.488 -9.125 1 88.69 131 GLU A N 1
ATOM 1051 C CA . GLU A 1 131 ? 17.109 -1.888 -8.758 1 88.69 131 GLU A CA 1
ATOM 1052 C C . GLU A 1 131 ? 16.828 -2.119 -7.281 1 88.69 131 GLU A C 1
ATOM 1054 O O . GLU A 1 131 ? 17.219 -1.316 -6.434 1 88.69 131 GLU A O 1
ATOM 1059 N N . GLY A 1 132 ? 16.094 -3.209 -7.055 1 91.94 132 GLY A N 1
ATOM 1060 C CA . GLY A 1 132 ? 15.781 -3.51 -5.668 1 91.94 132 GLY A CA 1
ATOM 1061 C C . GLY A 1 132 ? 15.742 -5 -5.375 1 91.94 132 GLY A C 1
ATOM 1062 O O . GLY A 1 132 ? 15.477 -5.805 -6.266 1 91.94 132 GLY A O 1
ATOM 1063 N N . ARG A 1 133 ? 16.156 -5.359 -4.152 1 95.94 133 ARG A N 1
ATOM 1064 C CA . ARG A 1 133 ? 15.977 -6.703 -3.613 1 95.94 133 ARG A CA 1
ATOM 1065 C C . ARG A 1 133 ? 14.711 -6.785 -2.77 1 95.94 133 ARG A C 1
ATOM 1067 O O . ARG A 1 133 ? 14.508 -5.969 -1.867 1 95.94 133 ARG A O 1
ATOM 1074 N N . ASN A 1 134 ? 13.859 -7.84 -3.109 1 97.19 134 ASN A N 1
ATOM 1075 C CA . ASN A 1 134 ? 12.547 -7.871 -2.48 1 97.19 134 ASN A CA 1
ATOM 1076 C C . ASN A 1 134 ? 12.297 -9.195 -1.768 1 97.19 134 ASN A C 1
ATOM 1078 O O . ASN A 1 134 ? 12.781 -10.242 -2.203 1 97.19 134 ASN A O 1
ATOM 1082 N N . GLU A 1 135 ? 11.656 -9.102 -0.671 1 98.38 135 GLU A N 1
ATOM 1083 C CA . GLU A 1 135 ? 10.961 -10.234 -0.07 1 98.38 135 GLU A CA 1
ATOM 1084 C C . GLU A 1 135 ? 9.461 -9.992 0.004 1 98.38 135 GLU A C 1
ATOM 1086 O O . GLU A 1 135 ? 9.016 -8.984 0.57 1 98.38 135 GLU A O 1
ATOM 1091 N N . MET A 1 136 ? 8.711 -10.844 -0.628 1 98.06 136 MET A N 1
ATOM 1092 C CA . MET A 1 136 ? 7.25 -10.758 -0.596 1 98.06 136 MET A CA 1
ATOM 1093 C C . MET A 1 136 ? 6.652 -11.945 0.147 1 98.06 136 MET A C 1
ATOM 1095 O O . MET A 1 136 ? 6.965 -13.102 -0.161 1 98.06 136 MET A O 1
ATOM 1099 N N . ILE A 1 137 ? 5.809 -11.711 1.139 1 98.69 137 ILE A N 1
ATOM 1100 C CA . ILE A 1 137 ? 5.094 -12.734 1.892 1 98.69 137 ILE A CA 1
ATOM 1101 C C . ILE A 1 137 ? 3.598 -12.641 1.595 1 98.69 137 ILE A C 1
ATOM 1103 O O . ILE A 1 137 ? 2.992 -11.578 1.756 1 98.69 137 ILE A O 1
ATOM 1107 N N . ILE A 1 138 ? 3.055 -13.719 1.108 1 98.31 138 ILE A N 1
ATOM 1108 C CA . ILE A 1 138 ? 1.632 -13.812 0.801 1 98.31 138 ILE A CA 1
ATOM 1109 C C . ILE A 1 138 ? 0.964 -14.797 1.756 1 98.31 138 ILE A C 1
ATOM 1111 O O . ILE A 1 138 ? 1.432 -15.93 1.918 1 98.31 138 ILE A O 1
ATOM 1115 N N . GLN A 1 139 ? -0.069 -14.359 2.3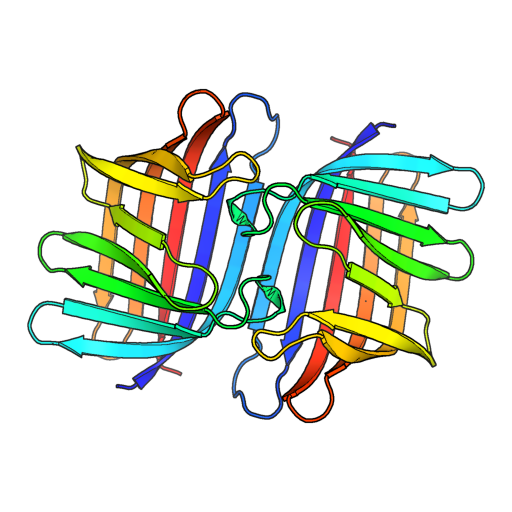95 1 98.5 139 GLN A N 1
ATOM 1116 C CA . GLN A 1 139 ? -0.88 -15.219 3.252 1 98.5 139 GLN A CA 1
ATOM 1117 C C . GLN A 1 139 ? -2.363 -15.086 2.922 1 98.5 139 GLN A C 1
ATOM 1119 O O . GLN A 1 139 ? -2.846 -13.984 2.656 1 98.5 139 GLN A O 1
ATOM 1124 N N . ALA A 1 140 ? -3.059 -16.188 2.947 1 97.75 140 ALA A N 1
ATOM 1125 C CA . ALA A 1 140 ? -4.508 -16.172 2.752 1 97.75 140 ALA A CA 1
ATOM 1126 C C . ALA A 1 140 ? -5.184 -17.281 3.543 1 97.75 140 ALA A C 1
ATOM 1128 O O . ALA A 1 140 ? -4.664 -18.391 3.631 1 97.75 140 ALA A O 1
ATOM 1129 N N . LYS A 1 141 ? -6.293 -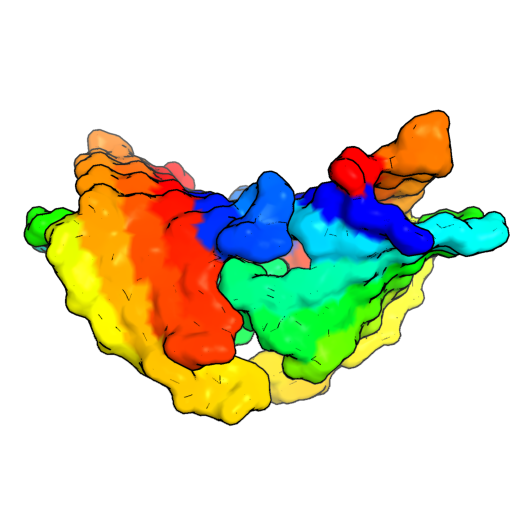17 4.094 1 96.38 141 LYS A N 1
ATOM 1130 C CA . LYS A 1 141 ? -7.07 -18 4.824 1 96.38 141 LYS A CA 1
ATOM 1131 C C . LYS A 1 141 ? -8.57 -17.75 4.652 1 96.38 141 LYS A C 1
ATOM 1133 O O . LYS A 1 141 ? -9 -16.641 4.352 1 96.38 141 LYS A O 1
ATOM 1138 N N . LYS A 1 142 ? -9.273 -18.812 4.855 1 93.12 142 LYS A N 1
ATOM 1139 C CA . LYS A 1 142 ? -10.727 -18.719 4.742 1 93.12 142 LYS A CA 1
ATOM 1140 C C . LYS A 1 142 ? -11.312 -17.812 5.816 1 93.12 142 LYS A C 1
ATOM 1142 O O . LYS A 1 142 ? -10.852 -17.812 6.957 1 93.12 142 LYS A O 1
ATOM 1147 N N . ILE A 1 143 ? -12.328 -17.016 5.375 1 88.19 143 ILE A N 1
ATOM 1148 C CA . ILE A 1 143 ? -13.094 -16.25 6.344 1 88.19 143 ILE A CA 1
ATOM 1149 C C . ILE A 1 143 ? -14.57 -16.609 6.242 1 88.19 143 ILE A C 1
ATOM 1151 O O . ILE A 1 143 ? -15.039 -17.047 5.191 1 88.19 143 ILE A O 1
ATOM 1155 N N . MET B 1 1 ? 16.141 20.109 7.59 1 81.12 1 MET B N 1
ATOM 1156 C CA . MET B 1 1 ? 15.531 18.891 7.078 1 81.12 1 MET B CA 1
ATOM 1157 C C . MET B 1 1 ? 16.344 17.672 7.5 1 81.12 1 MET B C 1
ATOM 1159 O O . MET B 1 1 ? 17.578 17.688 7.477 1 81.12 1 MET B O 1
ATOM 1163 N N . GLN B 1 2 ? 15.594 16.75 8.18 1 90.81 2 GLN B N 1
ATOM 1164 C CA . GLN B 1 2 ? 16.297 15.547 8.641 1 90.81 2 GLN B CA 1
ATOM 1165 C C . GLN B 1 2 ? 15.672 14.289 8.047 1 90.81 2 GLN B C 1
ATOM 1167 O O . GLN B 1 2 ? 14.484 14.266 7.723 1 90.81 2 GLN B O 1
ATOM 1172 N N . ASP B 1 3 ? 16.609 13.336 7.863 1 93.62 3 ASP B N 1
ATOM 1173 C CA . ASP B 1 3 ? 16.109 12.039 7.391 1 93.62 3 ASP B CA 1
ATOM 1174 C C . ASP B 1 3 ? 15.219 11.383 8.438 1 93.62 3 ASP B C 1
ATOM 1176 O O . ASP B 1 3 ? 15.508 11.422 9.633 1 93.62 3 ASP B O 1
ATOM 1180 N N . ALA B 1 4 ? 14.172 10.906 7.969 1 96.06 4 ALA B N 1
ATOM 1181 C CA . ALA B 1 4 ? 13.227 10.281 8.891 1 96.06 4 ALA B CA 1
ATOM 1182 C C . ALA B 1 4 ? 12.656 8.992 8.312 1 96.06 4 ALA B C 1
ATOM 1184 O O . ALA B 1 4 ? 12.531 8.859 7.09 1 96.06 4 ALA B O 1
ATOM 1185 N N . LEU B 1 5 ? 12.398 8.023 9.219 1 97 5 LEU B N 1
ATOM 1186 C CA . LEU B 1 5 ? 11.586 6.859 8.883 1 97 5 LEU B CA 1
ATOM 1187 C C . LEU B 1 5 ? 10.109 7.133 9.125 1 97 5 LEU B C 1
ATOM 1189 O O . LEU B 1 5 ? 9.719 7.508 10.234 1 97 5 LEU B O 1
ATOM 1193 N N . ILE B 1 6 ? 9.367 7.008 8.07 1 97.38 6 ILE B N 1
ATOM 1194 C CA . ILE B 1 6 ? 7.945 7.336 8.133 1 97.38 6 ILE B CA 1
ATOM 1195 C C . ILE B 1 6 ? 7.113 6.062 7.992 1 97.38 6 ILE B C 1
ATOM 1197 O O . ILE B 1 6 ? 7.355 5.254 7.094 1 97.38 6 ILE B O 1
ATOM 1201 N N . LYS B 1 7 ? 6.199 5.898 8.922 1 98 7 LYS B N 1
ATOM 1202 C CA . LYS B 1 7 ? 5.262 4.777 8.914 1 98 7 LYS B CA 1
ATOM 1203 C C . LYS B 1 7 ? 3.816 5.27 8.914 1 98 7 LYS B C 1
ATOM 1205 O O . LYS B 1 7 ? 3.426 6.059 9.773 1 98 7 LYS B O 1
ATOM 1210 N N . ILE B 1 8 ? 3.018 4.785 7.898 1 97.31 8 ILE B N 1
ATOM 1211 C CA . ILE B 1 8 ? 1.595 5.098 7.828 1 97.31 8 ILE B CA 1
ATOM 1212 C C . ILE B 1 8 ? 0.785 3.807 7.762 1 97.31 8 ILE B C 1
ATOM 1214 O O . ILE B 1 8 ? 1.027 2.957 6.902 1 97.31 8 ILE B O 1
ATOM 1218 N N . LYS B 1 9 ? -0.115 3.66 8.68 1 97.88 9 LYS B N 1
ATOM 1219 C CA . LYS B 1 9 ? -1.035 2.527 8.703 1 97.88 9 LYS B CA 1
ATOM 1220 C C . LYS B 1 9 ? -2.486 2.996 8.688 1 97.88 9 LYS B C 1
ATOM 1222 O O . LYS B 1 9 ? -2.914 3.74 9.578 1 97.88 9 LYS B O 1
ATOM 1227 N N . THR B 1 10 ? -3.227 2.566 7.684 1 97 10 THR B N 1
ATOM 1228 C CA . THR B 1 10 ? -4.641 2.912 7.602 1 97 10 THR B CA 1
ATOM 1229 C C . THR B 1 10 ? -5.508 1.657 7.648 1 97 10 THR B C 1
ATOM 1231 O O . THR B 1 10 ? -5.23 0.677 6.957 1 97 10 THR B O 1
ATOM 1234 N N . THR B 1 11 ? -6.441 1.642 8.531 1 97.25 11 THR B N 1
ATOM 1235 C CA . THR B 1 11 ? -7.473 0.615 8.625 1 97.25 11 THR B CA 1
ATOM 1236 C C . THR B 1 11 ? -8.828 1.172 8.195 1 97.25 11 THR B C 1
ATOM 1238 O O . THR B 1 11 ? -9.273 2.197 8.711 1 97.25 11 THR B O 1
ATOM 1241 N N . GLN B 1 12 ? -9.438 0.54 7.207 1 95 12 GLN B N 1
ATOM 1242 C CA . GLN B 1 12 ? -10.711 1.016 6.68 1 95 12 GLN B CA 1
ATOM 1243 C C . GLN B 1 12 ? -11.797 -0.041 6.84 1 95 12 GLN B C 1
ATOM 1245 O O . GLN B 1 12 ? -11.602 -1.204 6.488 1 95 12 GLN B O 1
ATOM 1250 N N . PHE B 1 13 ? -12.812 0.396 7.363 1 93.44 13 PHE B N 1
ATOM 1251 C CA . PHE B 1 13 ? -14.008 -0.434 7.48 1 93.44 13 PHE B CA 1
ATOM 1252 C C . PHE B 1 13 ? -15.062 -0.013 6.465 1 93.44 13 PHE B C 1
ATOM 1254 O O . PHE B 1 13 ? -15.492 1.14 6.453 1 93.44 13 PHE B O 1
ATOM 1261 N N . LEU B 1 14 ? -15.32 -1.015 5.562 1 87.06 14 LEU B N 1
ATOM 1262 C CA . LEU B 1 14 ? -16.406 -0.789 4.613 1 87.06 14 LEU B CA 1
ATOM 1263 C C . LEU B 1 14 ? -17.672 -1.5 5.059 1 87.06 14 LEU B C 1
ATOM 1265 O O . LEU B 1 14 ? -17.625 -2.592 5.629 1 87.06 14 LEU B O 1
ATOM 1269 N N . SER B 1 15 ? -18.812 -0.912 4.844 1 79.56 15 SER B N 1
ATOM 1270 C CA 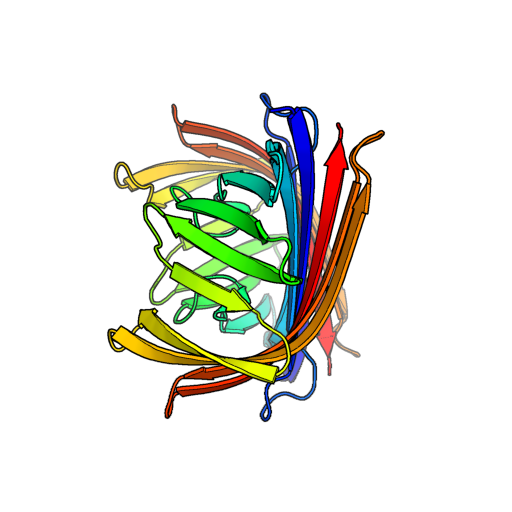. SER B 1 15 ? -20.078 -1.445 5.324 1 79.56 15 SER B CA 1
ATOM 1271 C C . SER B 1 15 ? -20.375 -2.812 4.719 1 79.56 15 SER B C 1
ATOM 1273 O O . SER B 1 15 ? -21.031 -3.648 5.344 1 79.56 15 SER B O 1
ATOM 1275 N N . ASN B 1 16 ? -19.875 -3.111 3.594 1 78.75 16 ASN B N 1
ATOM 1276 C CA . ASN B 1 16 ? -20.219 -4.34 2.885 1 78.75 16 ASN B CA 1
ATOM 1277 C C . ASN B 1 16 ? -19.141 -5.41 3.072 1 78.75 16 ASN B C 1
ATOM 1279 O O . ASN B 1 16 ? -19.141 -6.426 2.377 1 78.75 16 ASN B O 1
ATOM 1283 N N . GLN B 1 17 ? -18.266 -5.191 3.994 1 82.06 17 GLN B N 1
ATOM 1284 C CA . GLN B 1 17 ? -17.172 -6.152 4.18 1 82.06 17 GLN B CA 1
ATOM 1285 C C . GLN B 1 17 ? -17.125 -6.652 5.621 1 82.06 17 GLN B C 1
ATOM 1287 O O . GLN B 1 17 ? -17.422 -5.902 6.555 1 82.06 17 GLN B O 1
ATOM 1292 N N . LYS B 1 18 ? -16.828 -7.957 5.758 1 83.5 18 LYS B N 1
ATOM 1293 C CA . LYS B 1 18 ? -16.766 -8.602 7.066 1 83.5 18 LYS B CA 1
ATOM 1294 C C . LYS B 1 18 ? -15.516 -8.188 7.832 1 83.5 18 LYS B C 1
ATOM 1296 O O . LYS B 1 18 ? -15.562 -7.984 9.047 1 83.5 18 LYS B O 1
ATOM 1301 N N . GLU B 1 19 ? -14.406 -8.047 7.133 1 91.31 19 GLU B N 1
ATOM 1302 C CA . GLU B 1 19 ? -13.117 -7.695 7.715 1 91.31 19 GLU B CA 1
ATOM 1303 C C . GLU B 1 19 ? -12.609 -6.363 7.172 1 91.31 19 GLU B C 1
ATOM 1305 O O . GLU B 1 19 ? -12.828 -6.039 6.004 1 91.31 19 GLU B O 1
ATOM 1310 N N . PRO B 1 20 ? -11.938 -5.629 8.047 1 93.5 20 PRO B N 1
ATOM 1311 C CA . PRO B 1 20 ? -11.383 -4.371 7.543 1 93.5 20 PRO B CA 1
ATOM 1312 C C . PRO B 1 20 ? -10.227 -4.582 6.57 1 93.5 20 PRO B C 1
ATOM 1314 O O . PRO B 1 20 ? -9.578 -5.633 6.594 1 93.5 20 PRO B O 1
ATOM 1317 N N . GLU B 1 21 ? -10.109 -3.586 5.73 1 93.94 21 GLU B N 1
ATOM 1318 C CA . GLU B 1 21 ? -8.898 -3.516 4.922 1 93.94 21 GLU B CA 1
ATOM 1319 C C . GLU B 1 21 ? -7.797 -2.74 5.645 1 93.94 21 GLU B C 1
ATOM 1321 O O . GLU B 1 21 ? -8.07 -1.729 6.297 1 93.94 21 GLU B O 1
ATOM 1326 N N . VAL B 1 22 ? -6.574 -3.26 5.523 1 96.19 22 VAL B N 1
ATOM 1327 C CA . VAL B 1 22 ? -5.457 -2.602 6.195 1 96.19 22 VAL B CA 1
ATOM 1328 C C . VAL B 1 22 ? -4.328 -2.352 5.199 1 96.19 22 VAL B C 1
ATOM 1330 O O . VAL B 1 22 ? -3.979 -3.234 4.41 1 96.19 22 VAL B O 1
ATOM 1333 N N . MET B 1 23 ? -3.863 -1.13 5.168 1 95.31 23 MET B N 1
ATOM 1334 C CA . MET B 1 23 ? -2.676 -0.762 4.402 1 95.31 23 MET B CA 1
ATOM 1335 C C . MET B 1 23 ? -1.604 -0.171 5.312 1 95.31 23 MET B C 1
ATOM 1337 O O . MET B 1 23 ? -1.886 0.728 6.109 1 95.31 23 MET B O 1
ATOM 1341 N N . GLU B 1 24 ? -0.435 -0.715 5.25 1 96.38 24 GLU B N 1
ATOM 1342 C CA . GLU B 1 24 ? 0.708 -0.162 5.969 1 96.38 24 GLU B CA 1
ATOM 1343 C C . GLU B 1 24 ? 1.877 0.109 5.027 1 96.38 24 GLU B C 1
ATOM 1345 O O . GLU B 1 24 ? 2.195 -0.718 4.168 1 96.38 24 GLU B O 1
ATOM 1350 N N . PHE B 1 25 ? 2.438 1.255 5.207 1 95.12 25 PHE B N 1
ATOM 1351 C CA . PHE B 1 25 ? 3.578 1.661 4.395 1 95.12 25 PHE B CA 1
ATOM 1352 C C . PHE B 1 25 ? 4.672 2.271 5.262 1 95.12 25 PHE B C 1
ATOM 1354 O O . PHE B 1 25 ? 4.402 3.146 6.09 1 95.12 25 PHE B O 1
ATOM 1361 N N . VAL B 1 26 ? 5.914 1.744 5.148 1 96.31 26 VAL B N 1
ATOM 1362 C CA . VAL B 1 26 ? 7.09 2.275 5.828 1 96.31 26 VAL B CA 1
ATOM 1363 C C . VAL B 1 26 ? 8.125 2.736 4.801 1 96.31 26 VAL B C 1
ATOM 1365 O O . VAL B 1 26 ? 8.531 1.959 3.938 1 96.31 26 VAL B O 1
ATOM 1368 N N . THR B 1 27 ? 8.586 3.947 4.918 1 95.25 27 THR B N 1
ATOM 1369 C CA . THR B 1 27 ? 9.516 4.496 3.934 1 95.25 27 THR B CA 1
ATOM 1370 C C . THR B 1 27 ? 10.43 5.539 4.574 1 95.25 27 THR B C 1
ATOM 1372 O O . THR B 1 27 ? 10.148 6.023 5.672 1 95.25 27 THR B O 1
ATOM 1375 N N . GLN B 1 28 ? 11.469 5.805 3.82 1 94.75 28 GLN B N 1
ATOM 1376 C CA . GLN B 1 28 ? 12.32 6.914 4.23 1 94.75 28 GLN B CA 1
ATOM 1377 C C . GLN B 1 28 ? 11.852 8.234 3.623 1 94.75 28 GLN B C 1
ATOM 1379 O O . GLN B 1 28 ? 11.391 8.258 2.479 1 94.75 28 GLN B O 1
ATOM 1384 N N . GLY B 1 29 ? 11.953 9.242 4.406 1 95.38 29 GLY B N 1
ATOM 1385 C CA . GLY B 1 29 ? 11.625 10.586 3.961 1 95.38 29 GLY B CA 1
ATOM 1386 C C . GLY B 1 29 ? 12.32 11.672 4.766 1 95.38 29 GLY B C 1
ATOM 1387 O O . GLY B 1 29 ? 13.43 11.461 5.266 1 95.38 29 GLY B O 1
ATOM 1388 N N . LYS B 1 30 ? 11.727 12.797 4.637 1 96 30 LYS B N 1
ATOM 1389 C CA . LYS B 1 30 ? 12.297 13.953 5.324 1 96 30 LYS B CA 1
ATOM 1390 C C . LYS B 1 30 ? 11.297 14.555 6.309 1 96 30 LYS B C 1
ATOM 1392 O O . LYS B 1 30 ? 10.086 14.516 6.074 1 96 30 LYS B O 1
ATOM 1397 N N . ALA B 1 31 ? 11.891 15.008 7.348 1 95.38 31 ALA B N 1
ATOM 1398 C CA . ALA B 1 31 ? 11.133 15.781 8.328 1 95.38 31 ALA B CA 1
ATOM 1399 C C . ALA B 1 31 ? 11.695 17.188 8.469 1 95.38 31 ALA B C 1
ATOM 1401 O O . ALA B 1 31 ? 12.914 17.375 8.469 1 95.38 31 ALA B O 1
ATOM 1402 N N . VAL B 1 32 ? 10.781 18.156 8.57 1 92.94 32 VAL B N 1
ATOM 1403 C CA . VAL B 1 32 ? 11.172 19.547 8.781 1 92.94 32 VAL B CA 1
ATOM 1404 C C . VAL B 1 32 ? 10.289 20.172 9.859 1 92.94 32 VAL B C 1
ATOM 1406 O O . VAL B 1 32 ? 9.062 20.062 9.797 1 92.94 32 VAL B O 1
ATOM 1409 N N . CYS B 1 33 ? 10.969 20.656 10.82 1 87.75 33 CYS B N 1
ATOM 1410 C CA . CYS B 1 33 ? 10.25 21.406 11.844 1 87.75 33 CYS B CA 1
ATOM 1411 C C . CYS B 1 33 ? 10.391 22.906 11.617 1 87.75 33 CYS B C 1
ATOM 1413 O O . CYS B 1 33 ? 11.5 23.438 11.539 1 87.75 33 CYS B O 1
ATOM 1415 N N . LYS B 1 34 ? 9.289 23.438 11.352 1 83.06 34 LYS B N 1
ATOM 1416 C CA . LYS B 1 34 ? 9.242 24.891 11.281 1 83.06 34 LYS B CA 1
ATOM 1417 C C . LYS B 1 34 ? 8.539 25.484 12.5 1 83.06 34 LYS B C 1
ATOM 1419 O O . LYS B 1 34 ? 8.031 24.75 13.344 1 83.06 34 LYS B O 1
ATOM 1424 N N . LYS B 1 35 ? 8.703 26.781 12.797 1 76.75 35 LYS B N 1
ATOM 1425 C CA . LYS B 1 35 ? 8.211 27.453 13.992 1 76.75 35 LYS B CA 1
ATOM 1426 C C . LYS B 1 35 ? 6.805 26.969 14.352 1 76.75 35 LYS B C 1
ATOM 1428 O O . LYS B 1 35 ? 6.527 26.656 15.516 1 76.75 35 LYS B O 1
ATOM 1433 N N . ASN B 1 36 ? 5.863 26.828 13.438 1 82.56 36 ASN B N 1
ATOM 1434 C CA . ASN B 1 36 ? 4.492 26.516 13.82 1 82.56 36 ASN B CA 1
ATOM 1435 C C . ASN B 1 36 ? 3.973 25.297 13.062 1 82.56 36 ASN B C 1
ATOM 1437 O O . ASN B 1 36 ? 2.764 25.062 13.008 1 82.56 36 ASN B O 1
ATOM 1441 N N . SER B 1 37 ? 4.922 24.516 12.547 1 90.69 37 SER B N 1
ATOM 1442 C CA . SER B 1 37 ? 4.43 23.375 11.781 1 90.69 37 SER B CA 1
ATOM 1443 C C . SER B 1 37 ? 5.516 22.312 11.594 1 90.69 37 SER B C 1
ATOM 1445 O O . SER B 1 37 ? 6.703 22.609 11.727 1 90.69 37 SER B O 1
ATOM 1447 N N . VAL B 1 38 ? 5.121 21.141 11.547 1 93.12 38 VAL B N 1
ATOM 1448 C CA . VAL B 1 38 ? 6.004 20.031 11.203 1 93.12 38 VAL B CA 1
ATOM 1449 C C . VAL B 1 38 ? 5.566 19.406 9.883 1 93.12 38 VAL B C 1
ATOM 1451 O O . VAL B 1 38 ? 4.371 19.203 9.648 1 93.12 38 VAL B O 1
ATOM 1454 N N . TYR B 1 39 ? 6.574 19.125 9.031 1 95.12 39 TYR B N 1
ATOM 1455 C CA . TYR B 1 39 ? 6.305 18.516 7.727 1 95.12 39 TYR B CA 1
ATOM 1456 C C . TYR B 1 39 ? 7.02 17.188 7.59 1 95.12 39 TYR B C 1
ATOM 1458 O O . TYR B 1 39 ? 8.172 17.031 8.016 1 95.12 39 TYR B O 1
ATOM 1466 N N . LEU B 1 40 ? 6.281 16.281 7.059 1 97.31 40 LEU B N 1
ATOM 1467 C CA . LEU B 1 40 ? 6.883 15.047 6.543 1 97.31 40 LEU B CA 1
ATOM 1468 C C . LEU B 1 40 ? 6.762 14.984 5.023 1 97.31 40 LEU B C 1
ATOM 1470 O O . LEU B 1 40 ? 5.699 15.273 4.469 1 97.31 40 LEU B O 1
ATOM 1474 N N . GLU B 1 41 ? 7.848 14.641 4.41 1 97.12 41 GLU B N 1
ATOM 1475 C CA . GLU B 1 41 ? 7.871 14.516 2.957 1 97.12 41 GLU B CA 1
ATOM 1476 C C . GLU B 1 41 ? 8.547 13.219 2.523 1 97.12 41 GLU B C 1
ATOM 1478 O O . GLU B 1 41 ? 9.602 12.859 3.041 1 97.12 41 GLU B O 1
ATOM 1483 N N . TYR B 1 42 ? 7.918 12.57 1.604 1 95.44 42 TYR B N 1
ATOM 1484 C CA . TYR B 1 42 ? 8.531 11.359 1.062 1 95.44 42 TYR B CA 1
ATOM 1485 C C . TYR B 1 42 ? 8.062 11.102 -0.366 1 95.44 42 TYR B C 1
ATOM 1487 O O . TYR B 1 42 ? 6.988 11.555 -0.765 1 95.44 42 TYR B O 1
ATOM 1495 N N . LYS B 1 43 ? 8.883 10.367 -1.065 1 90.56 43 LYS B N 1
ATOM 1496 C CA . LYS B 1 43 ? 8.539 9.953 -2.424 1 90.56 43 LYS B CA 1
ATOM 1497 C C . LYS B 1 43 ? 7.867 8.586 -2.426 1 90.56 43 LYS B C 1
ATOM 1499 O O . LYS B 1 43 ? 8.391 7.629 -1.854 1 90.56 43 LYS B O 1
ATOM 1504 N N . GLU B 1 44 ? 6.707 8.586 -3.086 1 88.19 44 GLU B N 1
ATOM 1505 C CA . GLU B 1 44 ? 6.027 7.301 -3.242 1 88.19 44 GLU B CA 1
ATOM 1506 C C . GLU B 1 44 ? 6.82 6.363 -4.148 1 88.19 44 GLU B C 1
ATOM 1508 O O . GLU B 1 44 ? 7.629 6.816 -4.965 1 88.19 44 GLU B O 1
ATOM 1513 N N . SER B 1 45 ? 6.633 5.039 -3.932 1 81.88 45 SER B N 1
ATOM 1514 C CA . SER B 1 45 ? 7.43 4.07 -4.68 1 81.88 45 SER B CA 1
ATOM 1515 C C . SER B 1 45 ? 6.543 3.15 -5.508 1 81.88 45 SER B C 1
ATOM 1517 O O . SER B 1 45 ? 5.316 3.275 -5.488 1 81.88 45 SER B O 1
ATOM 1519 N N . GLU B 1 46 ? 7.207 2.355 -6.285 1 75.31 46 GLU B N 1
ATOM 1520 C CA . GLU B 1 46 ? 6.508 1.334 -7.059 1 75.31 46 GLU B CA 1
ATOM 1521 C C . GLU B 1 46 ? 5.738 0.38 -6.148 1 75.31 46 GLU B C 1
ATOM 1523 O O . GLU B 1 46 ? 4.664 -0.102 -6.516 1 75.31 46 GLU B O 1
ATOM 1528 N N . LEU B 1 47 ? 6.219 0.197 -4.969 1 76.69 47 LEU B N 1
ATOM 1529 C CA . LEU B 1 47 ? 5.574 -0.703 -4.02 1 76.69 47 LEU B CA 1
ATOM 1530 C C . LEU B 1 47 ? 4.176 -0.203 -3.662 1 76.69 47 LEU B C 1
ATOM 1532 O O . LEU B 1 47 ? 3.246 -0.999 -3.521 1 76.69 47 LEU B O 1
ATOM 1536 N N . SER B 1 48 ? 4.141 1.15 -3.568 1 71.75 48 SER B N 1
ATOM 1537 C CA . SER B 1 48 ? 2.852 1.732 -3.211 1 71.75 48 SER B CA 1
ATOM 1538 C C . SER B 1 48 ? 1.951 1.875 -4.434 1 71.75 48 SER B C 1
ATOM 1540 O O . SER B 1 48 ? 0.75 2.123 -4.301 1 71.75 48 SER B O 1
ATOM 1542 N N . GLY B 1 49 ? 2.506 1.629 -5.645 1 74.06 49 GLY B N 1
ATOM 1543 C CA . GLY B 1 49 ? 1.761 1.831 -6.879 1 74.06 49 GLY B CA 1
ATOM 1544 C C . GLY B 1 49 ? 1.655 3.291 -7.281 1 74.06 49 GLY B C 1
ATOM 1545 O O . GLY B 1 49 ? 0.945 3.629 -8.227 1 74.06 49 GLY B O 1
ATOM 1546 N N . LEU B 1 50 ? 2.262 4.23 -6.52 1 77.31 50 LEU B N 1
ATOM 1547 C CA . LEU B 1 50 ? 2.129 5.664 -6.73 1 77.31 50 LEU B CA 1
ATOM 1548 C C . LEU B 1 50 ? 3.453 6.277 -7.172 1 77.31 50 LEU B C 1
ATOM 1550 O O . LEU B 1 50 ? 3.773 7.41 -6.805 1 77.31 50 LEU B O 1
ATOM 1554 N N . GLN B 1 51 ? 4.219 5.477 -7.836 1 78.44 51 GLN B N 1
ATOM 1555 C CA . GLN B 1 51 ? 5.504 5.973 -8.32 1 78.44 51 GLN B CA 1
ATOM 1556 C C . GLN B 1 51 ? 5.344 7.309 -9.039 1 78.44 51 GLN B C 1
ATOM 1558 O O . GLN B 1 51 ? 4.391 7.508 -9.789 1 78.44 51 GLN B O 1
ATOM 1563 N N . GLY B 1 52 ? 6.309 8.18 -8.828 1 81.88 52 GLY B N 1
ATOM 1564 C CA . GLY B 1 52 ? 6.273 9.492 -9.445 1 81.88 52 GLY B CA 1
ATOM 1565 C C . GLY B 1 52 ? 5.469 10.508 -8.656 1 81.88 52 GLY B C 1
ATOM 1566 O O . GLY B 1 52 ? 5.266 11.633 -9.109 1 81.88 52 GLY B O 1
ATOM 1567 N N . THR B 1 53 ? 4.988 10.109 -7.527 1 87.31 53 THR B N 1
ATOM 1568 C CA . THR B 1 53 ? 4.184 10.961 -6.66 1 87.31 53 THR B CA 1
ATOM 1569 C C . THR B 1 53 ? 4.953 11.312 -5.387 1 87.31 53 THR B C 1
ATOM 1571 O O . THR B 1 53 ? 5.621 10.461 -4.805 1 87.31 53 THR B O 1
ATOM 1574 N N . THR B 1 54 ? 4.902 12.578 -4.992 1 93.5 54 THR B N 1
ATOM 1575 C CA . THR B 1 54 ? 5.438 13.031 -3.711 1 93.5 54 THR B CA 1
ATOM 1576 C C . THR B 1 54 ? 4.309 13.297 -2.717 1 93.5 54 THR B C 1
ATOM 1578 O O . THR B 1 54 ? 3.297 13.906 -3.064 1 93.5 54 THR B O 1
ATOM 1581 N N . THR B 1 55 ? 4.445 12.781 -1.489 1 95.38 55 THR B N 1
ATOM 1582 C CA . THR B 1 55 ? 3.449 13 -0.447 1 95.38 55 THR B CA 1
ATOM 1583 C C . THR B 1 55 ? 4.008 13.891 0.656 1 95.38 55 THR B C 1
ATOM 1585 O O . THR B 1 55 ? 5.141 13.703 1.099 1 95.38 55 THR B O 1
ATOM 1588 N N . ILE B 1 56 ? 3.189 14.875 1.022 1 96.94 56 ILE B N 1
ATOM 1589 C CA . ILE B 1 56 ? 3.541 15.773 2.117 1 96.94 56 ILE B CA 1
ATOM 1590 C C . ILE B 1 56 ? 2.465 15.719 3.197 1 96.94 56 ILE B C 1
ATOM 1592 O O . ILE B 1 56 ? 1.271 15.805 2.898 1 96.94 56 ILE B O 1
ATOM 1596 N N . LEU B 1 57 ? 2.912 15.516 4.395 1 97.69 57 LEU B N 1
ATOM 1597 C CA . LEU B 1 57 ? 2.057 15.664 5.566 1 97.69 57 LEU B CA 1
ATOM 1598 C C . LEU B 1 57 ? 2.453 16.891 6.383 1 97.69 57 LEU B C 1
ATOM 1600 O O . LEU B 1 57 ? 3.611 17.031 6.781 1 97.69 57 LEU B O 1
ATOM 1604 N N . LYS B 1 58 ? 1.471 17.734 6.535 1 96.75 58 LYS B N 1
ATOM 1605 C CA . LYS B 1 58 ? 1.708 18.938 7.32 1 96.75 58 LYS B CA 1
ATOM 1606 C C . LYS B 1 58 ? 0.917 18.906 8.625 1 96.75 58 LYS B C 1
ATOM 1608 O O . LYS B 1 58 ? -0.308 18.766 8.609 1 96.75 58 LYS B O 1
ATOM 1613 N N . PHE B 1 59 ? 1.616 18.969 9.711 1 96.38 59 PHE B N 1
ATOM 1614 C CA . PHE B 1 59 ? 1.032 19.094 11.047 1 96.38 59 PHE B CA 1
ATOM 1615 C C . PHE B 1 59 ? 1.021 20.562 11.492 1 96.38 59 PHE B C 1
ATOM 1617 O O . PHE B 1 59 ? 2.08 21.156 11.672 1 96.38 59 PHE B O 1
ATOM 1624 N N . VAL B 1 60 ? -0.178 21.062 11.648 1 92.38 60 VAL B N 1
ATOM 1625 C CA . VAL B 1 60 ? -0.268 22.484 11.992 1 92.38 60 VAL B CA 1
ATOM 1626 C C . VAL B 1 60 ? -0.65 22.625 13.469 1 92.38 60 VAL B C 1
ATOM 1628 O O . VAL B 1 60 ? -1.229 21.719 14.062 1 92.38 60 VAL B O 1
ATOM 1631 N N . ASP B 1 61 ? -0.38 23.734 14.016 1 87.94 61 ASP B N 1
ATOM 1632 C CA . ASP B 1 61 ? -0.547 24.016 15.438 1 87.94 61 ASP B CA 1
ATOM 1633 C C . ASP B 1 61 ? -2.01 23.891 15.852 1 87.94 61 ASP B C 1
ATOM 1635 O O . ASP B 1 61 ? -2.305 23.547 17 1 87.94 61 ASP B O 1
ATOM 1639 N N . SER B 1 62 ? -2.912 24.125 14.93 1 86.38 62 SER B N 1
ATOM 1640 C CA . SER B 1 62 ? -4.336 24.062 15.242 1 86.38 62 SER B CA 1
ATOM 1641 C C . SER B 1 62 ? -4.773 22.641 15.539 1 86.38 62 SER B C 1
ATOM 1643 O O . SER B 1 62 ? -5.879 22.406 16.031 1 86.38 62 SER B O 1
ATOM 1645 N N . GLY B 1 63 ? -3.854 21.719 15.242 1 90.38 63 GLY B N 1
ATOM 1646 C CA . GLY B 1 63 ? -4.203 20.328 15.43 1 90.38 63 GLY B CA 1
ATOM 1647 C C . GLY B 1 63 ? -4.645 19.641 14.148 1 90.38 63 GLY B C 1
ATOM 1648 O O . GLY B 1 63 ? -4.871 18.438 14.133 1 90.38 63 GLY B O 1
ATOM 1649 N N . GLU B 1 64 ? -4.703 20.422 13.117 1 95.44 64 GLU B N 1
ATOM 1650 C CA . GLU B 1 64 ? -5.082 19.875 11.812 1 95.44 64 GLU B CA 1
ATOM 1651 C C . GLU B 1 64 ? -3.895 19.203 11.141 1 95.44 64 GLU B C 1
ATOM 1653 O O . GLU B 1 64 ? -2.74 19.547 11.398 1 95.44 64 GLU B O 1
ATOM 1658 N N . ILE B 1 65 ? -4.234 18.203 10.367 1 97.88 65 ILE B N 1
ATOM 1659 C CA . ILE B 1 65 ? -3.238 17.562 9.508 1 97.88 65 ILE B CA 1
ATOM 1660 C C . ILE B 1 65 ? -3.66 17.688 8.047 1 97.88 65 ILE B C 1
ATOM 1662 O O . ILE B 1 65 ? -4.812 17.422 7.699 1 97.88 65 ILE B O 1
ATOM 1666 N N . LYS B 1 66 ? -2.752 18.141 7.27 1 97.31 66 LYS B N 1
ATOM 1667 C CA . LYS B 1 66 ? -2.965 18.203 5.828 1 97.31 66 LYS B CA 1
ATOM 1668 C C . LYS B 1 66 ? -2.086 17.188 5.098 1 97.31 66 LYS B C 1
ATOM 1670 O O . LYS B 1 66 ? -0.885 17.094 5.363 1 97.31 66 LYS B O 1
ATOM 1675 N N . LEU B 1 67 ? -2.715 16.406 4.305 1 96.81 67 LEU B N 1
ATOM 1676 C CA . LEU B 1 67 ? -2.014 15.461 3.438 1 96.81 67 LEU B CA 1
ATOM 1677 C C . LEU B 1 67 ? -2.15 15.867 1.973 1 96.81 67 LEU B C 1
ATOM 1679 O O . LEU B 1 67 ? -3.266 15.969 1.456 1 96.81 67 LEU B O 1
ATOM 1683 N N . LYS B 1 68 ? -1.01 16.047 1.354 1 94.75 68 LYS B N 1
ATOM 1684 C CA . LYS B 1 68 ? -1.004 16.453 -0.046 1 94.75 68 LYS B CA 1
ATOM 1685 C C . LYS B 1 68 ? -0.115 15.547 -0.885 1 94.75 68 LYS B C 1
ATOM 1687 O O . LYS B 1 68 ? 1.014 15.242 -0.495 1 94.75 68 LYS B O 1
ATOM 1692 N N . ARG B 1 69 ? -0.656 15.07 -1.948 1 90.5 69 ARG B N 1
ATOM 1693 C CA . ARG B 1 69 ? 0.099 14.336 -2.957 1 90.5 69 ARG B CA 1
ATOM 1694 C C . ARG B 1 69 ? 0.225 15.141 -4.246 1 90.5 69 ARG B C 1
ATOM 1696 O O . ARG B 1 69 ? -0.736 15.781 -4.68 1 90.5 69 ARG B O 1
ATOM 1703 N N . PHE B 1 70 ? 1.433 15.141 -4.762 1 90.25 70 PHE B N 1
ATOM 1704 C CA . PHE B 1 70 ? 1.624 15.82 -6.039 1 90.25 70 PHE B CA 1
ATOM 1705 C C . PHE B 1 70 ? 2.521 15 -6.961 1 90.25 70 PHE B C 1
ATOM 1707 O O . PHE B 1 70 ? 3.361 14.234 -6.492 1 90.25 70 PHE B O 1
ATOM 1714 N N . GLY B 1 71 ? 2.373 15.172 -8.328 1 88.06 71 GLY B N 1
ATOM 1715 C CA . GLY B 1 71 ? 3.027 14.375 -9.359 1 88.06 71 GLY B CA 1
ATOM 1716 C C . GLY B 1 71 ? 2.051 13.609 -10.227 1 88.06 71 GLY B C 1
ATOM 1717 O O . GLY B 1 71 ? 1.104 14.188 -10.766 1 88.06 71 GLY B O 1
ATOM 1718 N N . ASN B 1 72 ? 2.289 12.242 -10.383 1 79.12 72 ASN B N 1
ATOM 1719 C CA . ASN B 1 72 ? 1.427 11.422 -11.227 1 79.12 72 ASN B CA 1
ATOM 1720 C C . ASN B 1 72 ? 0.034 11.266 -10.625 1 79.12 72 ASN B C 1
ATOM 1722 O O . ASN B 1 72 ? -0.95 11.125 -11.352 1 79.12 72 ASN B O 1
ATOM 1726 N N . GLN B 1 73 ? 0.01 11.273 -9.305 1 80.56 73 GLN B N 1
ATOM 1727 C CA . GLN B 1 73 ? -1.247 11.266 -8.562 1 80.56 73 GLN B CA 1
ATOM 1728 C C . GLN B 1 73 ? -1.353 12.492 -7.652 1 80.56 73 GLN B C 1
ATOM 1730 O O . GLN B 1 73 ? -0.458 12.742 -6.844 1 80.56 73 GLN B O 1
ATOM 1735 N N . THR B 1 74 ? -2.441 13.188 -7.855 1 84.06 74 THR B N 1
ATOM 1736 C CA . THR B 1 74 ? -2.633 14.383 -7.043 1 84.06 74 THR B CA 1
ATOM 1737 C C . THR B 1 74 ? -3.842 14.227 -6.125 1 84.06 74 THR B C 1
ATOM 1739 O O . THR B 1 74 ? -4.867 13.68 -6.531 1 84.06 74 THR B O 1
ATOM 1742 N N . SER B 1 75 ? -3.658 14.539 -4.898 1 86.69 75 SER B N 1
ATOM 1743 C CA . SER B 1 75 ? -4.762 14.547 -3.939 1 86.69 75 SER B CA 1
ATOM 1744 C C . SER B 1 75 ? -4.484 15.508 -2.789 1 86.69 75 SER B C 1
ATOM 1746 O O . SER B 1 75 ? -3.326 15.805 -2.484 1 86.69 75 SER B O 1
ATOM 1748 N N . ASP B 1 76 ? -5.582 16.062 -2.25 1 92.81 76 ASP B N 1
ATOM 1749 C CA . ASP B 1 76 ? -5.531 16.969 -1.105 1 92.81 76 ASP B CA 1
ATOM 1750 C C . ASP B 1 76 ? -6.551 16.562 -0.041 1 92.81 76 ASP B C 1
ATOM 1752 O O . ASP B 1 76 ? -7.75 16.5 -0.314 1 92.81 76 ASP B O 1
ATOM 1756 N N . MET B 1 77 ? -6.02 16.328 1.145 1 95.5 77 MET B N 1
ATOM 1757 C CA . MET B 1 77 ? -6.898 15.961 2.25 1 95.5 77 MET B CA 1
ATOM 1758 C 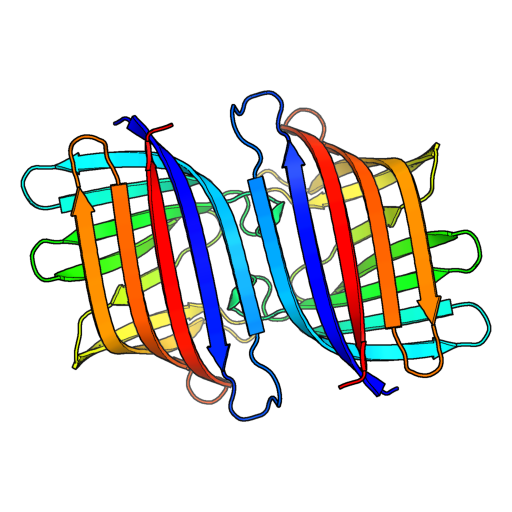C . MET B 1 77 ? -6.598 16.797 3.486 1 95.5 77 MET B C 1
ATOM 1760 O O . MET B 1 77 ? -5.438 17.094 3.775 1 95.5 77 MET B O 1
ATOM 1764 N N . VAL B 1 78 ? -7.664 17.172 4.164 1 97.62 78 VAL B N 1
ATOM 1765 C CA . VAL B 1 78 ? -7.527 17.922 5.414 1 97.62 78 VAL B CA 1
ATOM 1766 C C . VAL B 1 78 ? -8.281 17.203 6.531 1 97.62 78 VAL B C 1
ATOM 1768 O O . VAL B 1 78 ? -9.461 16.859 6.375 1 97.62 78 VAL B O 1
ATOM 1771 N N . PHE B 1 79 ? -7.586 16.969 7.598 1 98.38 79 PHE B N 1
ATOM 1772 C CA . PHE B 1 79 ? -8.164 16.344 8.773 1 98.38 79 PHE B CA 1
ATOM 1773 C C . PHE B 1 79 ? -8.234 17.328 9.938 1 98.38 79 PHE B C 1
ATOM 1775 O O . PHE B 1 79 ? -7.203 17.781 10.438 1 98.38 79 PHE B O 1
ATOM 1782 N N . ALA B 1 80 ? -9.367 17.688 10.352 1 97.81 80 ALA B N 1
ATOM 1783 C CA . ALA B 1 80 ? -9.641 18.562 11.484 1 97.81 80 ALA B CA 1
ATOM 1784 C C . ALA B 1 80 ? -10.812 18.047 12.305 1 97.81 80 ALA B C 1
ATOM 1786 O O . ALA B 1 80 ? -11.898 17.797 11.766 1 97.81 80 ALA B O 1
ATOM 1787 N N . LYS B 1 81 ? -10.578 17.875 13.594 1 97.69 81 LYS B N 1
ATOM 1788 C CA . LYS B 1 81 ? -11.578 17.266 14.461 1 97.69 81 LYS B CA 1
ATOM 1789 C C . LYS B 1 81 ? -12.922 17.984 14.344 1 97.69 81 LYS B C 1
ATOM 1791 O O . LYS B 1 81 ? -13 19.203 14.516 1 97.69 81 LYS B O 1
ATOM 1796 N N . GLY B 1 82 ? -13.922 17.203 14.055 1 97.56 82 GLY B N 1
ATOM 1797 C CA . GLY B 1 82 ? -15.281 17.703 14.008 1 97.56 82 GLY B CA 1
ATOM 1798 C C . GLY B 1 82 ? -15.586 18.484 12.742 1 97.56 82 GLY B C 1
ATOM 1799 O O . GLY B 1 82 ? -16.672 19.062 12.602 1 97.56 82 GLY B O 1
ATOM 1800 N N . LYS B 1 83 ? -14.711 18.5 11.805 1 97.38 83 LYS B N 1
ATOM 1801 C CA . LYS B 1 83 ? -14.891 19.297 10.586 1 97.38 83 LYS B CA 1
ATOM 1802 C C . LYS B 1 83 ? -14.992 18.406 9.359 1 97.38 83 LYS B C 1
ATOM 1804 O O . LYS B 1 83 ? -14.508 17.266 9.367 1 97.38 83 LYS B O 1
ATOM 1809 N N . ARG B 1 84 ? -15.648 19 8.375 1 97.25 84 ARG B N 1
ATOM 1810 C CA . ARG B 1 84 ? -15.797 18.344 7.074 1 97.25 84 ARG B CA 1
ATOM 1811 C C . ARG B 1 84 ? -14.922 19.031 6.027 1 97.25 84 ARG B C 1
ATOM 1813 O O . ARG B 1 84 ? -14.828 20.266 6 1 97.25 84 ARG B O 1
ATOM 1820 N N . PHE B 1 85 ? -14.266 18.188 5.277 1 97.06 85 PHE B N 1
ATOM 1821 C CA . PHE B 1 85 ? -13.461 18.656 4.16 1 97.06 85 PHE B CA 1
ATOM 1822 C C . PHE B 1 85 ? -13.906 18.016 2.855 1 97.06 85 PHE B C 1
ATOM 1824 O O . PHE B 1 85 ? -14.031 16.797 2.777 1 97.06 85 PHE B O 1
ATOM 1831 N N . LYS B 1 86 ? -14.195 18.906 1.916 1 95.44 86 LYS B N 1
ATOM 1832 C CA . LYS B 1 86 ? -14.617 18.422 0.608 1 95.44 86 LYS B CA 1
ATOM 1833 C C . LYS B 1 86 ? -13.523 18.625 -0.437 1 95.44 86 LYS B C 1
ATOM 1835 O O . LYS B 1 86 ? -12.875 19.672 -0.467 1 95.44 86 LYS B O 1
ATOM 1840 N N . THR B 1 87 ? -13.297 17.562 -1.228 1 93.06 87 THR B N 1
ATOM 1841 C CA . THR B 1 87 ? -12.281 17.609 -2.277 1 93.06 87 THR B CA 1
ATOM 1842 C C . THR B 1 87 ? -12.695 16.766 -3.475 1 93.06 87 THR B C 1
ATOM 1844 O O . THR B 1 87 ? -13.797 16.203 -3.492 1 93.06 87 THR B O 1
ATOM 1847 N N . LYS B 1 88 ? -11.883 16.922 -4.484 1 88.94 88 LYS B N 1
ATOM 1848 C CA . LYS B 1 88 ? -12.117 16.125 -5.684 1 88.94 88 LYS B CA 1
ATOM 1849 C C . LYS B 1 88 ? -11.273 14.852 -5.672 1 88.94 88 LYS B C 1
ATOM 1851 O O . LYS B 1 88 ? -10.141 14.859 -5.184 1 88.94 88 LYS B O 1
ATOM 1856 N N . TYR B 1 89 ? -11.961 13.742 -6.164 1 83.06 89 TYR B N 1
ATOM 1857 C CA . TYR B 1 89 ? -11.32 12.43 -6.188 1 83.06 89 TYR B CA 1
ATOM 1858 C C . TYR B 1 89 ? -11.445 11.781 -7.562 1 83.06 89 TYR B C 1
ATOM 1860 O O . TYR B 1 89 ? -12.547 11.68 -8.109 1 83.06 89 TYR B O 1
ATOM 1868 N N . ARG B 1 90 ? -10.328 11.406 -8.086 1 77.38 90 ARG B N 1
ATOM 1869 C CA . ARG B 1 90 ? -10.352 10.789 -9.414 1 77.38 90 ARG B CA 1
ATOM 1870 C C . ARG B 1 90 ? -10.703 9.312 -9.328 1 77.38 90 ARG B C 1
ATOM 1872 O O . ARG B 1 90 ? -10.016 8.547 -8.641 1 77.38 90 ARG B O 1
ATOM 1879 N N . THR B 1 91 ? -11.766 8.914 -9.82 1 76.06 91 THR B N 1
ATOM 1880 C CA . THR B 1 91 ? -12.172 7.52 -9.906 1 76.06 91 THR B CA 1
ATOM 1881 C C . THR B 1 91 ? -12.078 7.012 -11.344 1 76.06 91 THR B C 1
ATOM 1883 O O . THR B 1 91 ? -11.75 7.777 -12.258 1 76.06 91 THR B O 1
ATOM 1886 N N . GLU B 1 92 ? -12.227 5.723 -11.586 1 70.94 92 GLU B N 1
ATOM 1887 C CA . GLU B 1 92 ? -12.258 5.141 -12.922 1 70.94 92 GLU B CA 1
ATOM 1888 C C . GLU B 1 92 ? -13.438 5.676 -13.734 1 70.94 92 GLU B C 1
ATOM 1890 O O . GLU B 1 92 ? -13.453 5.566 -14.961 1 70.94 92 GLU B O 1
ATOM 1895 N N . TYR B 1 93 ? -14.352 6.234 -13.078 1 77.94 93 TYR B N 1
ATOM 1896 C CA . TYR B 1 93 ? -15.547 6.738 -13.727 1 77.94 93 TYR B CA 1
ATOM 1897 C C . TYR B 1 93 ? -15.477 8.25 -13.914 1 77.94 93 TYR B C 1
ATOM 1899 O O . TYR B 1 93 ? -16.406 8.867 -14.43 1 77.94 93 TYR B O 1
ATOM 1907 N N . GLY B 1 94 ? -14.391 8.883 -13.586 1 81.56 94 GLY B N 1
ATOM 1908 C CA . GLY B 1 94 ? -14.242 10.328 -13.648 1 81.56 94 GLY B CA 1
ATOM 1909 C C . GLY B 1 94 ? -13.93 10.953 -12.305 1 81.56 94 GLY B C 1
ATOM 1910 O O . GLY B 1 94 ? -13.633 10.25 -11.336 1 81.56 94 GLY B O 1
ATOM 1911 N N . THR B 1 95 ? -13.914 12.273 -12.312 1 84.81 95 THR B N 1
ATOM 1912 C CA . THR B 1 95 ? -13.656 13.016 -11.086 1 84.81 95 THR B CA 1
ATOM 1913 C C . THR B 1 95 ? -14.93 13.156 -10.25 1 84.81 95 THR B C 1
ATOM 1915 O O . THR B 1 95 ? -15.961 13.586 -10.758 1 84.81 95 THR B O 1
ATOM 1918 N N . MET B 1 96 ? -14.852 12.664 -9.023 1 87.5 96 MET B N 1
ATOM 1919 C CA . MET B 1 96 ? -15.992 12.695 -8.117 1 87.5 96 MET B CA 1
ATOM 1920 C C . MET B 1 96 ? -15.695 13.555 -6.895 1 87.5 96 MET B C 1
ATOM 1922 O O . MET B 1 96 ? -14.539 13.875 -6.625 1 87.5 96 MET B O 1
ATOM 1926 N N . SER B 1 97 ? -16.844 13.898 -6.234 1 91.44 97 SER B N 1
ATOM 1927 C CA . SER B 1 97 ? -16.688 14.609 -4.969 1 91.44 97 SER B CA 1
ATOM 1928 C C . SER B 1 97 ? -16.391 13.641 -3.826 1 91.44 97 SER B C 1
ATOM 1930 O O . SER B 1 97 ? -17.062 12.609 -3.699 1 91.44 97 SER B O 1
ATOM 1932 N N . MET B 1 98 ? -15.398 13.922 -3.076 1 92.5 98 MET B N 1
ATOM 1933 C CA . MET B 1 98 ? -15.062 13.148 -1.885 1 92.5 98 MET B CA 1
ATOM 1934 C C . MET B 1 98 ? -15.156 14.016 -0.632 1 92.5 98 MET B C 1
ATOM 1936 O O . MET B 1 98 ? -14.75 15.172 -0.64 1 92.5 98 MET B O 1
ATOM 1940 N N . GLU B 1 99 ? -15.711 13.422 0.394 1 95.75 99 GLU B N 1
ATOM 1941 C CA . GLU B 1 99 ? -15.844 14.125 1.663 1 95.75 99 GLU B CA 1
ATOM 1942 C C . GLU B 1 99 ? -15.141 13.375 2.791 1 95.75 99 GLU B C 1
ATOM 1944 O O . GLU B 1 99 ? -15.219 12.148 2.869 1 95.75 99 GLU B O 1
ATOM 1949 N N . ILE B 1 100 ? -14.484 14.188 3.629 1 96.75 100 ILE B N 1
ATOM 1950 C CA . ILE B 1 100 ? -13.82 13.656 4.816 1 96.75 100 ILE B CA 1
ATOM 1951 C C . ILE B 1 100 ? -14.43 14.281 6.07 1 96.75 100 ILE B C 1
ATOM 1953 O O . ILE B 1 100 ? -14.484 15.508 6.191 1 96.75 100 ILE B O 1
ATOM 1957 N N . LEU B 1 101 ? -14.969 13.469 6.914 1 98.12 101 LEU B N 1
ATOM 1958 C CA . LEU B 1 101 ? -15.391 13.914 8.234 1 98.12 101 LEU B CA 1
ATOM 1959 C C . LEU B 1 101 ? -14.469 13.359 9.32 1 98.12 101 LEU B C 1
ATOM 1961 O O . LEU B 1 101 ? -14.492 12.156 9.602 1 98.12 101 LEU B O 1
ATOM 1965 N N . THR B 1 102 ? -13.68 14.258 9.922 1 98.5 102 THR B N 1
ATOM 1966 C CA . THR B 1 102 ? -12.758 13.828 10.969 1 98.5 102 THR B CA 1
ATOM 1967 C C . THR B 1 102 ? -13.461 13.742 12.32 1 98.5 102 THR B C 1
ATOM 1969 O O . THR B 1 102 ? -13.969 14.75 12.82 1 98.5 102 THR B O 1
ATOM 1972 N N . LYS B 1 103 ? -13.414 12.578 12.852 1 98.56 103 LYS B N 1
ATOM 1973 C CA . LYS B 1 103 ? -14.078 12.352 14.133 1 98.56 103 LYS B CA 1
ATOM 1974 C C . LYS B 1 103 ? -13.148 12.656 15.297 1 98.56 103 LYS B C 1
ATOM 1976 O O . LYS B 1 103 ? -13.57 13.234 16.312 1 98.56 103 LYS B O 1
ATOM 1981 N N . ASP B 1 104 ? -11.977 12.211 15.203 1 98.5 104 ASP B N 1
ATOM 1982 C CA . ASP B 1 104 ? -10.977 12.422 16.25 1 98.5 104 ASP B CA 1
ATOM 1983 C C . ASP B 1 104 ? -9.578 12.508 15.656 1 98.5 104 ASP B C 1
ATOM 1985 O O . ASP B 1 104 ? -9.289 11.898 14.625 1 98.5 104 ASP B O 1
ATOM 1989 N N . ILE B 1 105 ? -8.781 13.297 16.344 1 98.19 105 ILE B N 1
ATOM 1990 C CA . ILE B 1 105 ? -7.391 13.469 15.922 1 98.19 105 ILE B CA 1
ATOM 1991 C C . ILE B 1 105 ? -6.508 13.68 17.156 1 98.19 105 ILE B C 1
ATOM 1993 O O . ILE B 1 105 ? -6.855 14.445 18.047 1 98.19 105 ILE B O 1
ATOM 1997 N N . SER B 1 106 ? -5.457 12.93 17.234 1 97.44 106 SER B N 1
ATOM 1998 C CA . SER B 1 106 ? -4.43 13.102 18.266 1 97.44 106 SER B CA 1
ATOM 1999 C C . SER B 1 106 ? -3.039 13.188 17.641 1 97.44 106 SER B C 1
ATOM 2001 O O . SER B 1 106 ? -2.699 12.406 16.75 1 97.44 106 SER B O 1
ATOM 2003 N N . VAL B 1 107 ? -2.275 14.18 18.109 1 95.94 107 VAL B N 1
ATOM 2004 C CA . VAL B 1 107 ? -0.938 14.398 17.578 1 95.94 107 VAL B CA 1
ATOM 2005 C C . VAL B 1 107 ? 0.053 14.594 18.719 1 95.94 107 VAL B C 1
ATOM 2007 O O . VAL B 1 107 ? -0.177 15.414 19.625 1 95.94 107 VAL B O 1
ATOM 2010 N N . ASP B 1 108 ? 1.062 13.844 18.703 1 95.06 108 ASP B N 1
ATOM 2011 C CA . ASP B 1 108 ? 2.193 14 19.609 1 95.06 108 ASP B CA 1
ATOM 2012 C C . ASP B 1 108 ? 3.498 14.18 18.844 1 95.06 108 ASP B C 1
ATOM 2014 O O . ASP B 1 108 ? 3.898 13.305 18.062 1 95.06 108 ASP B O 1
ATOM 2018 N N . ILE B 1 109 ? 4.164 15.281 19.109 1 92.69 109 ILE B N 1
ATOM 2019 C CA . ILE B 1 109 ? 5.41 15.57 18.406 1 92.69 109 ILE B CA 1
ATOM 2020 C C . ILE B 1 109 ? 6.508 15.898 19.406 1 92.69 109 ILE B C 1
ATOM 2022 O O . ILE B 1 109 ? 6.312 16.734 20.297 1 92.69 109 ILE B O 1
ATOM 2026 N N . LEU B 1 110 ? 7.57 15.156 19.281 1 90.44 110 LEU B N 1
ATOM 2027 C CA . LEU B 1 110 ? 8.805 15.492 19.984 1 90.44 110 LEU B CA 1
ATOM 2028 C C . LEU B 1 110 ? 9.867 15.977 19.016 1 90.44 110 LEU B C 1
ATOM 2030 O O . LEU B 1 110 ? 10.133 15.328 18 1 90.44 110 LEU B O 1
ATOM 2034 N N . GLU B 1 111 ? 10.461 17.062 19.297 1 84.19 111 GLU B N 1
ATOM 2035 C CA . GLU B 1 111 ? 11.43 17.641 18.359 1 84.19 111 GLU B CA 1
ATOM 2036 C C . GLU B 1 111 ? 12.828 17.062 18.609 1 84.19 111 GLU B C 1
ATOM 2038 O O . GLU B 1 111 ? 13.602 16.891 17.672 1 84.19 111 GLU B O 1
ATOM 2043 N N . ASN B 1 112 ? 13.164 16.766 19.828 1 85.75 112 ASN B N 1
ATOM 2044 C CA . ASN B 1 112 ? 14.492 16.266 20.172 1 85.75 112 ASN B CA 1
ATOM 2045 C C . ASN B 1 112 ? 14.43 15.156 21.203 1 85.75 112 ASN B C 1
ATOM 2047 O O . ASN B 1 112 ? 14.148 15.414 22.375 1 85.75 112 ASN B O 1
ATOM 2051 N N . PRO B 1 113 ? 14.734 13.906 20.719 1 88.38 113 PRO B N 1
ATOM 2052 C CA . PRO B 1 113 ? 14.891 13.453 19.344 1 88.38 113 PRO B CA 1
ATOM 2053 C C . PRO B 1 113 ? 13.586 13.492 18.547 1 88.38 113 PRO B C 1
ATOM 2055 O O . PRO B 1 113 ? 12.508 13.344 19.141 1 88.38 113 PRO B O 1
ATOM 2058 N N . PHE B 1 114 ? 13.633 13.727 17.344 1 91.31 114 PHE B N 1
ATOM 2059 C CA . PHE B 1 114 ? 12.438 13.875 16.516 1 91.31 114 PHE B CA 1
ATOM 2060 C C . PHE B 1 114 ? 11.602 12.602 16.547 1 91.31 114 PHE B C 1
ATOM 2062 O O . PHE B 1 114 ? 12.109 11.516 16.281 1 91.31 114 PHE B O 1
ATOM 2069 N N . ASP B 1 115 ? 10.406 12.766 16.859 1 94.62 115 ASP B N 1
ATOM 2070 C CA . ASP B 1 115 ? 9.43 11.688 16.906 1 94.62 115 ASP B CA 1
ATOM 2071 C C . ASP B 1 115 ? 8.008 12.219 16.766 1 94.62 115 ASP B C 1
ATOM 2073 O O . ASP B 1 115 ? 7.621 13.18 17.438 1 94.62 115 ASP B O 1
ATOM 2077 N N . VAL B 1 116 ? 7.348 11.672 15.844 1 95.56 116 VAL B N 1
ATOM 2078 C CA . VAL B 1 116 ? 5.965 12.07 15.602 1 95.56 116 VAL B CA 1
ATOM 2079 C C . VAL B 1 116 ? 5.051 10.852 15.672 1 95.56 116 VAL B C 1
ATOM 2081 O O . VAL B 1 116 ? 5.379 9.789 15.133 1 95.56 116 VAL B O 1
ATOM 2084 N N . ARG B 1 117 ? 3.895 11.008 16.359 1 97.06 117 ARG B N 1
ATOM 2085 C CA . ARG B 1 117 ? 2.803 10.039 16.312 1 97.06 117 ARG B CA 1
ATOM 2086 C C . ARG B 1 117 ? 1.455 10.742 16.188 1 97.06 117 ARG B C 1
ATOM 2088 O O . ARG B 1 117 ? 1.152 11.656 16.953 1 97.06 117 ARG B O 1
ATOM 2095 N N . ALA B 1 118 ? 0.717 10.344 15.234 1 97.94 118 ALA B N 1
ATOM 2096 C CA . ALA B 1 118 ? -0.629 10.875 15.055 1 97.94 118 ALA B CA 1
ATOM 2097 C C . ALA B 1 118 ? -1.635 9.758 14.797 1 97.94 118 ALA B C 1
ATOM 2099 O O . ALA B 1 118 ? -1.334 8.797 14.094 1 97.94 118 ALA B O 1
ATOM 2100 N N . VAL B 1 119 ? -2.787 9.844 15.383 1 98.56 119 VAL B N 1
ATOM 2101 C CA . VAL B 1 119 ? -3.908 8.945 15.141 1 98.56 119 VAL B CA 1
ATOM 2102 C C . VAL B 1 119 ? -5.117 9.742 14.656 1 98.56 119 VAL B C 1
ATOM 2104 O O . VAL B 1 119 ? -5.551 10.688 15.328 1 98.56 119 VAL B O 1
ATOM 2107 N N . ILE B 1 120 ? -5.605 9.43 13.5 1 98.56 120 ILE B N 1
ATOM 2108 C CA . ILE B 1 120 ? -6.75 10.117 12.914 1 98.56 120 ILE B CA 1
ATOM 2109 C C . ILE B 1 120 ? -7.895 9.133 12.695 1 98.56 120 ILE B C 1
ATOM 2111 O O . ILE B 1 120 ? -7.707 8.086 12.062 1 98.56 120 ILE B O 1
ATOM 2115 N N . GLN B 1 121 ? -9.016 9.375 13.273 1 98.62 121 GLN B N 1
ATOM 2116 C CA . GLN B 1 121 ? -10.258 8.672 12.984 1 98.62 121 GLN B CA 1
ATOM 2117 C C . GLN B 1 121 ? -11.188 9.516 12.117 1 98.62 121 GLN B C 1
ATOM 2119 O O . GLN B 1 121 ? -11.531 10.641 12.484 1 98.62 121 GLN B O 1
ATOM 2124 N N . TYR B 1 122 ? -11.602 9 10.961 1 98.19 122 TYR B N 1
ATOM 2125 C CA . TYR B 1 122 ? -12.383 9.82 10.039 1 98.19 122 TYR B CA 1
ATOM 2126 C C . TYR B 1 122 ? -13.266 8.953 9.156 1 98.19 122 TYR B C 1
ATOM 2128 O O . TYR B 1 122 ? -12.938 7.789 8.891 1 98.19 122 TYR B O 1
ATOM 2136 N N . ASP B 1 123 ? -14.359 9.562 8.734 1 96.75 123 ASP B N 1
ATOM 2137 C CA . ASP B 1 123 ? -15.203 8.984 7.691 1 96.75 123 ASP B CA 1
ATOM 2138 C C . ASP B 1 123 ? -14.844 9.547 6.32 1 96.75 123 ASP B C 1
ATOM 2140 O O . ASP B 1 123 ? -14.555 10.734 6.188 1 96.75 123 ASP B O 1
ATOM 2144 N N . ILE B 1 124 ? -14.812 8.633 5.375 1 93.62 124 ILE B N 1
ATOM 2145 C CA . ILE B 1 124 ? -14.617 9.055 3.992 1 93.62 124 ILE B CA 1
ATOM 2146 C C . ILE B 1 124 ? -15.82 8.633 3.15 1 93.62 124 ILE B C 1
ATOM 2148 O O . ILE B 1 124 ? -16.375 7.551 3.348 1 93.62 124 ILE B O 1
ATOM 2152 N N . SER B 1 125 ? -16.234 9.586 2.305 1 92.31 125 SER B N 1
ATOM 2153 C CA . SER B 1 125 ? -17.391 9.305 1.461 1 92.31 125 SER B CA 1
ATOM 2154 C C . SER B 1 125 ? -17.188 9.844 0.048 1 92.31 125 SER B C 1
ATOM 2156 O O . SER B 1 125 ? -16.766 10.984 -0.134 1 92.31 125 SER B O 1
ATOM 2158 N N . VAL B 1 126 ? -17.281 8.953 -0.92 1 86.12 126 VAL B N 1
ATOM 2159 C CA . VAL B 1 126 ? -17.438 9.32 -2.322 1 86.12 126 VAL B CA 1
ATOM 2160 C C . VAL B 1 126 ? -18.875 9.031 -2.781 1 86.12 126 VAL B C 1
ATOM 2162 O O . VAL B 1 126 ? -19.281 7.867 -2.836 1 86.12 126 VAL B O 1
ATOM 2165 N N . LYS B 1 127 ? -19.578 10.078 -3.057 1 80.62 127 LYS B N 1
ATOM 2166 C CA . LYS B 1 127 ? -21 9.977 -3.301 1 80.62 127 LYS B CA 1
ATOM 2167 C C . LYS B 1 127 ? -21.312 8.891 -4.324 1 80.62 127 LYS B C 1
ATOM 2169 O O . LYS B 1 127 ? -20.719 8.852 -5.402 1 80.62 127 LYS B O 1
ATOM 2174 N N . ASP B 1 128 ? -22.188 8.016 -3.969 1 77.81 128 ASP B N 1
ATOM 2175 C CA . ASP B 1 128 ? -22.766 6.945 -4.777 1 77.81 128 ASP B CA 1
ATOM 2176 C C . ASP B 1 128 ? -21.719 5.879 -5.102 1 77.81 128 ASP B C 1
ATOM 2178 O O . ASP B 1 128 ? -21.969 4.984 -5.91 1 77.81 128 ASP B O 1
ATOM 2182 N N . PHE B 1 129 ? -20.531 6.066 -4.492 1 78.75 129 PHE B N 1
ATOM 2183 C CA . PHE B 1 129 ? -19.484 5.105 -4.828 1 78.75 129 PHE B CA 1
ATOM 2184 C C . PHE B 1 129 ? -19.062 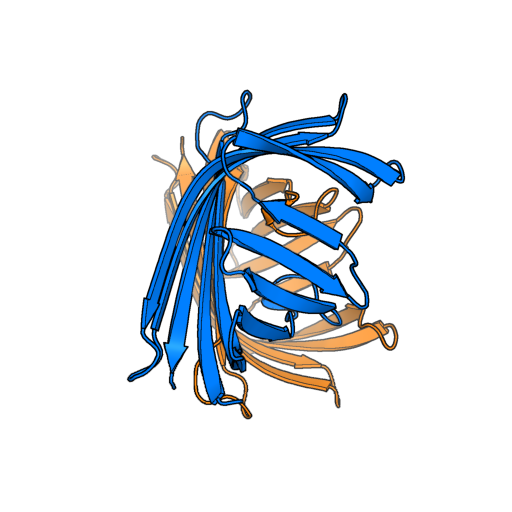4.301 -3.602 1 78.75 129 PHE B C 1
ATOM 2186 O O . PHE B 1 129 ? -19.234 3.082 -3.564 1 78.75 129 PHE B O 1
ATOM 2193 N N . PHE B 1 130 ? -18.562 4.895 -2.641 1 80.25 130 PHE B N 1
ATOM 2194 C CA . PHE B 1 130 ? -18.234 4.133 -1.443 1 80.25 130 PHE B CA 1
ATOM 2195 C C . PHE B 1 130 ? -18.188 5.039 -0.22 1 80.25 130 PHE B C 1
ATOM 2197 O O . PHE B 1 130 ? -18.047 6.258 -0.35 1 80.25 130 PHE B O 1
ATOM 2204 N N . GLU B 1 131 ? -18.516 4.402 0.959 1 88.56 131 GLU B N 1
ATOM 2205 C CA . GLU B 1 131 ? -18.344 5.004 2.279 1 88.56 131 GLU B CA 1
ATOM 2206 C C . GLU B 1 131 ? -17.531 4.094 3.197 1 88.56 131 GLU B C 1
ATOM 2208 O O . GLU B 1 131 ? -17.734 2.881 3.219 1 88.56 131 GLU B O 1
ATOM 2213 N N . GLY B 1 132 ? -16.594 4.754 3.873 1 91.81 132 GLY B N 1
ATOM 2214 C CA . GLY B 1 132 ? -15.766 3.967 4.777 1 91.81 132 GLY B CA 1
ATOM 2215 C C . GLY B 1 132 ? -15.398 4.711 6.047 1 91.81 132 GLY B C 1
ATOM 2216 O O . GLY B 1 132 ? -15.328 5.941 6.055 1 91.81 132 GLY B O 1
ATOM 2217 N N . ARG B 1 133 ? -15.305 3.963 7.152 1 95.81 133 ARG B N 1
ATOM 2218 C CA . ARG B 1 133 ? -14.742 4.457 8.406 1 95.81 133 ARG B CA 1
ATOM 2219 C C . ARG B 1 133 ? -13.266 4.09 8.516 1 95.81 133 ARG B C 1
ATOM 2221 O O . ARG B 1 133 ? -12.891 2.922 8.359 1 95.81 133 ARG B O 1
ATOM 2228 N N . ASN B 1 134 ? -12.43 5.156 8.812 1 97.06 134 ASN B N 1
ATOM 2229 C CA . ASN B 1 134 ? -10.992 4.926 8.75 1 97.06 134 ASN B CA 1
ATOM 2230 C C . ASN B 1 134 ? -10.297 5.285 10.062 1 97.06 134 ASN B C 1
ATOM 2232 O O . ASN B 1 134 ? -10.734 6.203 10.758 1 97.06 134 ASN B O 1
ATOM 2236 N N . GLU B 1 135 ? -9.336 4.516 10.398 1 98.38 135 GLU B N 1
ATOM 2237 C CA . GLU B 1 135 ? -8.305 4.914 11.352 1 98.38 135 GLU B CA 1
ATOM 2238 C C . GLU B 1 135 ? -6.93 4.945 10.695 1 98.38 135 GLU B C 1
ATOM 2240 O O . GLU B 1 135 ? -6.488 3.953 10.109 1 98.38 135 GLU B O 1
ATOM 2245 N N . MET B 1 136 ? -6.312 6.094 10.711 1 98.06 136 MET B N 1
ATOM 2246 C CA . MET B 1 136 ? -4.969 6.254 10.164 1 98.06 136 MET B CA 1
ATOM 2247 C C . MET B 1 136 ? -3.965 6.562 11.273 1 98.06 136 MET B C 1
ATOM 2249 O O . MET B 1 136 ? -4.172 7.488 12.055 1 98.06 136 MET B O 1
ATOM 2253 N N . ILE B 1 137 ? -2.889 5.82 11.375 1 98.69 137 ILE B N 1
ATOM 2254 C CA . ILE B 1 137 ? -1.8 6.035 12.32 1 98.69 137 ILE B CA 1
ATOM 2255 C C . ILE B 1 137 ? -0.535 6.441 11.57 1 98.69 137 ILE B C 1
ATOM 2257 O O . ILE B 1 137 ? -0.095 5.738 10.656 1 98.69 137 ILE B O 1
ATOM 2261 N N . ILE B 1 138 ? -0.026 7.574 11.914 1 98.31 138 ILE B N 1
ATOM 2262 C CA . ILE B 1 138 ? 1.2 8.102 11.328 1 98.31 138 ILE B CA 1
ATOM 2263 C C . ILE B 1 138 ? 2.307 8.133 12.383 1 98.31 138 ILE B C 1
ATOM 2265 O O . ILE B 1 138 ? 2.113 8.664 13.477 1 98.31 138 ILE B O 1
ATOM 2269 N N . GLN B 1 139 ? 3.406 7.543 12.062 1 98.44 139 GLN B N 1
ATOM 2270 C CA . GLN B 1 139 ? 4.594 7.59 12.914 1 98.44 139 GLN B CA 1
ATOM 2271 C C . GLN B 1 139 ? 5.828 7.988 12.109 1 98.44 139 GLN B C 1
ATOM 2273 O O . GLN B 1 139 ? 6.004 7.555 10.969 1 98.44 139 GLN B O 1
ATOM 2278 N N . ALA B 1 140 ? 6.66 8.797 12.711 1 97.69 140 ALA B N 1
ATOM 2279 C CA . ALA B 1 140 ? 7.93 9.164 12.078 1 97.69 140 ALA B CA 1
ATOM 2280 C C . ALA B 1 140 ? 9.008 9.406 13.125 1 97.69 140 ALA B C 1
ATOM 2282 O O . ALA B 1 140 ? 8.742 9.977 14.188 1 97.69 140 ALA B O 1
ATOM 2283 N N . LYS B 1 141 ? 10.18 9.008 12.852 1 96.31 141 LYS B N 1
ATOM 2284 C CA . LYS B 1 141 ? 11.312 9.234 13.75 1 96.31 141 LYS B CA 1
ATOM 2285 C C . LYS B 1 141 ? 12.602 9.453 12.961 1 96.31 141 LYS B C 1
ATOM 2287 O O . LYS B 1 141 ? 12.711 9.023 11.805 1 96.31 141 LYS B O 1
ATOM 2292 N N . LYS B 1 142 ? 13.492 10.102 13.625 1 92.94 142 LYS B N 1
ATOM 2293 C CA . LYS B 1 142 ? 14.781 10.359 13.008 1 92.94 142 LYS B CA 1
ATOM 2294 C C . LYS B 1 142 ? 15.539 9.062 12.742 1 92.94 142 LYS B C 1
ATOM 2296 O O . LYS B 1 142 ? 15.508 8.141 13.555 1 92.94 142 LYS B O 1
ATOM 2301 N N . ILE B 1 143 ? 16.188 9.055 11.547 1 88 143 ILE B N 1
ATOM 2302 C CA . ILE B 1 143 ? 17.094 7.953 11.266 1 88 143 ILE B CA 1
ATOM 2303 C C . ILE B 1 143 ? 18.5 8.5 10.984 1 88 143 ILE B C 1
ATOM 2305 O O . ILE B 1 143 ? 18.641 9.648 10.555 1 88 143 ILE B O 1
#

Nearest PDB structures (foldseek):
  1r0u-assembly1_A  TM=8.325E-01  e=6.254E-09  Bacillus subtilis
  8huc-assembly2_B  TM=4.954E-01  e=1.975E-01  Pseudomonas aeruginosa UCBPP-PA14
  8khg-assembly1_B  TM=5.019E-01  e=2.182E-01  Pseudomonas aeruginosa
  8huc-assembly2_D  TM=4.192E-01  e=9.821E-02  Pseudomonas aeruginosa UCBPP-PA14
  8huc-assembly1_A  TM=5.152E-01  e=2.665E-01  Pseudomonas aeruginosa UCBPP-PA14

Solvent-accessible surface area (backbone atoms only — not comparable to full-atom values): 14403 Å² total; per-residue (Å²): 121,40,50,21,42,38,35,42,35,38,38,36,40,40,87,91,47,97,62,60,34,35,39,35,40,34,36,66,31,36,34,38,81,49,100,65,34,38,37,38,39,35,67,43,37,69,87,52,64,40,47,62,15,38,39,36,38,38,40,38,76,90,64,32,37,36,40,38,33,41,67,77,49,70,44,68,46,60,43,34,67,77,36,76,33,78,36,75,37,82,50,92,89,43,79,37,59,29,37,31,41,19,68,40,65,48,78,47,78,41,78,85,73,42,33,38,40,33,42,38,32,31,37,40,36,31,80,99,71,50,58,34,44,33,40,38,40,40,37,36,31,64,103,122,40,50,21,42,37,35,43,37,39,39,34,40,41,88,89,47,96,62,61,34,36,38,33,41,32,38,65,30,36,35,37,80,49,99,65,34,40,35,38,38,36,67,44,37,70,86,53,64,40,46,63,15,38,40,36,38,37,40,39,78,90,63,34,38,37,41,38,32,41,68,77,49,70,42,68,46,58,41,34,67,76,35,76,35,80,36,74,36,82,49,92,89,42,79,38,59,29,38,32,38,20,68,37,65,47,80,47,76,40,77,85,73,41,33,39,41,34,44,38,33,30,37,39,35,32,78,99,70,49,57,33,45,35,40,38,40,39,37,34,32,64,103

Sequence (286 aa):
MQDALIKIKTTQFLSNQKEPEVMEFVTQGKAVCKKNSVYLEYKESELSGLQGTTTILKFVDSGEIKLKRFGNQTSDMVFAKGKRFKTKYRTEYGTMSMEILTKDISVDILENPFDVRAVIQYDISVKDFFEGRNEMIIQAKKIMQDALIKIKTTQFLSNQKEPEVMEFVTQGKAVCKKNSVYLEYKESELSGLQGTTTILKFVDSGEIKLKRFGNQTSDMVFAKGKRFKTKYRTEYGTMSMEILTKDISVDILENPFDVRAVIQYDISVKDFFEGRNEMIIQAKKI

pLDDT: mean 91.26, std 7.19, range [70.81, 98.69]

Secondary structure (DSSP, 8-state):
-EEEEEEEEEEEEETT-SS-EEEEEEEEEEEEEETTEEEEEEE--TTTT-TTEEEEEEEETTS-EEEEEEESS-EEEEE-TT-EEEEEEEETTEEEEEEEEEEEEEEEEETTTTEEEEEEEEEEEETTTEEEEEEEEEEEEE-/-EEEEEEEEEEEEETT-SS-EEEEEEEEEEEEEETTEEEEEEE--TTTT-TTEEEEEEEETTS-EEEEEEESS-EEEEE-TT-EEEEEEEETTEEEEEEEEEEEEEEEEETTTTEEEEEEEEEEEETTTEEEEEEEEEEEEE-

Foldseek 3Di:
DFKKKKKKKKWKDFPPDPGIDIDIDIDIWDWDDDPFKIKTKDADDVVVVRHQKIWMWIQGNLQKIWIFIDGPDTDIDIADAQDKDWDWDQDPVGIFIKMKGWNDKDWDFDVVQTKIWMWTWIWMDTPPPGIITMIMIMIMGGD/DFKKKKKKKKWKDFPPDPGIDIDIDIDIWDWDDDPFKIKTKDADDVVVVRHQKIWMWIQGNLQKIWIFIDGPDTDIDIADAQDKDWDWDQDPVGIFIKMKGWNDKDWDFDVVQTKIWMWTWIWMDTPPPGIITMIMIMIMGGD